Protein AF-0000000084444637 (afdb_homodimer)

Sequence (310 aa):
MLRDAVPADIPVLLRLTRALADHEGQPERVTATEDDLRRAFFGAPPVAWALLVERDGVPLGYAAWTFRFRMYSGRSLMHATTVFVEEAARGQGIGRAIFADLARRALAAGCDRLEWGVKDDNVAAVAFYDRLGAGTAIGHQRCYLDGEALRGLAAMLRDAVPADIPVLLRLTRALADHEGQPERVTATEDDLRRAFFGAPPVAWALLVERDGVPLGYAAWTFRFRMYSGRSLMHATTVFVEEAARGQGIGRAIFADLARRALAAGCDRLEWGVKDDNVAAVAFYDRLGAGTAIGHQRCYLDGEALRGLAA

Radius of gyration: 19.6 Å; Cα contacts (8 Å, |Δi|>4): 578; chains: 2; bounding box: 41×61×43 Å

pLDDT: mean 95.82, std 3.03, range [83.38, 98.75]

Structure (mmCIF, N/CA/C/O backbone):
data_AF-0000000084444637-model_v1
#
loop_
_entity.id
_entity.type
_entity.pdbx_description
1 polymer 'N-acetyltransferase domain-containing protein'
#
loop_
_atom_site.group_PDB
_atom_site.id
_atom_site.type_symbol
_atom_site.label_atom_id
_atom_site.label_alt_id
_atom_site.label_comp_id
_atom_site.label_asym_id
_atom_site.label_entity_id
_atom_site.label_seq_id
_atom_site.pdbx_PDB_ins_code
_atom_site.Cartn_x
_atom_site.Cartn_y
_atom_site.Cartn_z
_atom_site.occupancy
_atom_site.B_iso_or_equiv
_atom_site.auth_seq_id
_atom_site.auth_comp_id
_atom_site.auth_asym_id
_atom_site.auth_atom_id
_atom_site.pdbx_PDB_model_num
ATOM 1 N N . MET A 1 1 ? -7.961 24.891 8.211 1 89.38 1 MET A N 1
ATOM 2 C CA . MET A 1 1 ? -8.664 24.5 6.988 1 89.38 1 MET A CA 1
ATOM 3 C C . MET A 1 1 ? -7.949 23.344 6.297 1 89.38 1 MET A C 1
ATOM 5 O O . MET A 1 1 ? -6.719 23.297 6.273 1 89.38 1 MET A O 1
ATOM 9 N N . LEU A 1 2 ? -8.672 22.312 5.891 1 96.5 2 LEU A N 1
ATOM 10 C CA . LEU A 1 2 ? -8.164 21.234 5.043 1 96.5 2 LEU A CA 1
ATOM 11 C C . LEU A 1 2 ? -8.469 21.516 3.574 1 96.5 2 LEU A C 1
ATOM 13 O O . LEU A 1 2 ? -9.586 21.906 3.232 1 96.5 2 LEU A O 1
ATOM 17 N N . ARG A 1 3 ? -7.445 21.375 2.729 1 97.25 3 ARG A N 1
ATOM 18 C CA . ARG A 1 3 ? -7.672 21.547 1.297 1 97.25 3 ARG A CA 1
ATOM 19 C C . ARG A 1 3 ? -6.758 20.641 0.483 1 97.25 3 ARG A C 1
ATOM 21 O O . ARG A 1 3 ? -5.684 20.25 0.95 1 97.25 3 ARG A O 1
ATOM 28 N N . ASP A 1 4 ? -7.18 20.422 -0.779 1 97.94 4 ASP A N 1
ATOM 29 C CA . ASP A 1 4 ? -6.332 19.641 -1.681 1 97.94 4 ASP A CA 1
ATOM 30 C C . ASP A 1 4 ? -5.035 20.391 -1.989 1 97.94 4 ASP A C 1
ATOM 32 O O . ASP A 1 4 ? -5.039 21.609 -2.156 1 97.94 4 ASP A O 1
ATOM 36 N N . ALA A 1 5 ? -3.982 19.641 -2.051 1 98.06 5 ALA A N 1
ATOM 37 C CA . ALA A 1 5 ? -2.734 20.234 -2.521 1 98.06 5 ALA A CA 1
ATOM 38 C C . ALA A 1 5 ? -2.844 20.656 -3.982 1 98.06 5 ALA A C 1
ATOM 40 O O . ALA A 1 5 ? -3.541 20.016 -4.77 1 98.06 5 ALA A O 1
ATOM 41 N N . VAL A 1 6 ? -2.248 21.75 -4.309 1 97.81 6 VAL A N 1
ATOM 42 C CA . VAL A 1 6 ? -2.107 22.219 -5.688 1 97.81 6 VAL A CA 1
ATOM 43 C C . VAL A 1 6 ? -0.628 22.297 -6.055 1 97.81 6 VAL A C 1
ATOM 45 O O . VAL A 1 6 ? 0.24 22.25 -5.18 1 97.81 6 VAL A O 1
ATOM 48 N N . PRO A 1 7 ? -0.309 22.359 -7.34 1 98.31 7 PRO A N 1
ATOM 49 C CA . PRO A 1 7 ? 1.097 22.328 -7.75 1 98.31 7 PRO A CA 1
ATOM 50 C C . PRO A 1 7 ? 1.947 23.359 -7.023 1 98.31 7 PRO A C 1
ATOM 52 O O . PRO A 1 7 ? 3.115 23.109 -6.719 1 98.31 7 PRO A O 1
ATOM 55 N N . ALA A 1 8 ? 1.387 24.453 -6.707 1 98 8 ALA A N 1
ATOM 56 C CA . ALA A 1 8 ? 2.121 25.531 -6.051 1 98 8 ALA A CA 1
ATOM 57 C C . ALA A 1 8 ? 2.52 25.141 -4.629 1 98 8 ALA A C 1
ATOM 59 O O . ALA A 1 8 ? 3.367 25.797 -4.016 1 98 8 ALA A O 1
ATOM 60 N N . ASP A 1 9 ? 2.008 24.047 -4.109 1 98.19 9 ASP A N 1
ATOM 61 C CA . ASP A 1 9 ? 2.26 23.641 -2.732 1 98.19 9 ASP A CA 1
ATOM 62 C C . ASP A 1 9 ? 3.453 22.688 -2.656 1 98.19 9 ASP A C 1
ATOM 64 O O . ASP A 1 9 ? 3.877 22.297 -1.565 1 98.19 9 ASP A O 1
ATOM 68 N N . ILE A 1 10 ? 4.039 22.328 -3.752 1 98.56 10 ILE A N 1
ATOM 69 C CA . ILE A 1 10 ? 5.07 21.297 -3.811 1 98.56 10 ILE A CA 1
ATOM 70 C C . ILE A 1 10 ? 6.23 21.688 -2.895 1 98.56 10 ILE A C 1
ATOM 72 O O . ILE A 1 10 ? 6.688 20.859 -2.09 1 98.56 10 ILE A O 1
ATOM 76 N N . PRO A 1 11 ? 6.688 22.922 -2.896 1 98.5 11 PRO A N 1
ATOM 77 C CA . PRO A 1 11 ? 7.777 23.266 -1.98 1 98.5 11 PRO A CA 1
ATOM 78 C C . PRO A 1 11 ? 7.383 23.109 -0.513 1 98.5 11 PRO A C 1
ATOM 80 O O . PRO A 1 11 ? 8.203 22.703 0.313 1 98.5 11 PRO A O 1
ATOM 83 N N . VAL A 1 12 ? 6.168 23.438 -0.219 1 98.06 12 VAL A N 1
ATOM 84 C CA . VAL A 1 12 ? 5.676 23.344 1.152 1 98.06 12 VAL A CA 1
ATOM 85 C C . VAL A 1 12 ? 5.574 21.875 1.567 1 98.06 12 VAL A C 1
ATOM 87 O O . VAL A 1 12 ? 5.949 21.516 2.686 1 98.06 12 VAL A O 1
ATOM 90 N N . LEU A 1 13 ? 5.094 21.016 0.686 1 98.44 13 LEU A N 1
ATOM 91 C CA . LEU A 1 13 ? 5 19.594 0.964 1 98.44 13 LEU A CA 1
ATOM 92 C C . LEU A 1 13 ? 6.379 19 1.249 1 98.44 13 LEU A C 1
ATOM 94 O O . LEU A 1 13 ? 6.547 18.234 2.195 1 98.44 13 LEU A O 1
ATOM 98 N N . LEU A 1 14 ? 7.32 19.391 0.428 1 98.44 14 LEU A N 1
ATOM 99 C CA . LEU A 1 14 ? 8.68 18.891 0.612 1 98.44 14 LEU A CA 1
ATOM 100 C C . LEU A 1 14 ? 9.273 19.406 1.924 1 98.44 14 LEU A C 1
ATOM 102 O O . LEU A 1 14 ? 9.914 18.641 2.652 1 98.44 14 LEU A O 1
ATOM 106 N N . ARG A 1 15 ? 9.039 20.656 2.236 1 97.62 15 ARG A N 1
ATOM 107 C CA . ARG A 1 15 ? 9.523 21.234 3.49 1 97.62 15 ARG A CA 1
ATOM 108 C C . ARG A 1 15 ? 8.938 20.484 4.688 1 97.62 15 ARG A C 1
ATOM 110 O O . ARG A 1 15 ? 9.656 20.172 5.637 1 97.62 15 ARG A O 1
ATOM 117 N N . LEU A 1 16 ? 7.645 20.25 4.676 1 97.69 16 LEU A N 1
ATOM 118 C CA . LEU A 1 16 ? 6.98 19.547 5.773 1 97.69 16 LEU A CA 1
ATOM 119 C C . LEU A 1 16 ? 7.461 18.109 5.871 1 97.69 16 LEU A C 1
ATOM 121 O O . LEU A 1 16 ? 7.543 17.547 6.973 1 97.69 16 LEU A O 1
ATOM 125 N N . THR A 1 17 ? 7.758 17.484 4.703 1 98.19 17 THR A N 1
ATOM 126 C CA . THR A 1 17 ? 8.336 16.141 4.707 1 98.19 17 THR A CA 1
ATOM 127 C C . THR A 1 17 ? 9.688 16.141 5.406 1 98.19 17 THR A C 1
ATOM 129 O O . THR A 1 17 ? 9.969 15.258 6.23 1 98.19 17 THR A O 1
ATOM 132 N N . ARG A 1 18 ? 10.477 17.125 5.133 1 97.69 18 ARG A N 1
ATOM 133 C CA . ARG A 1 18 ? 11.773 17.25 5.781 1 97.69 18 ARG A CA 1
ATOM 134 C C . ARG A 1 18 ? 11.625 17.5 7.277 1 97.69 18 ARG A C 1
ATOM 136 O O . ARG A 1 18 ? 12.391 16.984 8.086 1 97.69 18 ARG A O 1
ATOM 143 N N . ALA A 1 19 ? 10.664 18.312 7.652 1 96.69 19 ALA A N 1
ATOM 144 C CA . ALA A 1 19 ? 10.391 18.562 9.062 1 96.69 19 ALA A CA 1
ATOM 145 C C . ALA A 1 19 ? 10.008 17.281 9.789 1 96.69 19 ALA A C 1
ATOM 147 O O . ALA A 1 19 ? 10.438 17.047 10.922 1 96.69 19 ALA A O 1
ATOM 148 N N . LEU A 1 20 ? 9.211 16.453 9.117 1 95.94 20 LEU A N 1
ATOM 149 C CA . LEU A 1 20 ? 8.852 15.148 9.672 1 95.94 20 LEU A CA 1
ATOM 150 C C . LEU A 1 20 ? 10.086 14.273 9.867 1 95.94 20 LEU A C 1
ATOM 152 O O . LEU A 1 20 ? 10.273 13.688 10.938 1 95.94 20 LEU A O 1
ATOM 156 N N . ALA A 1 21 ? 10.875 14.188 8.82 1 96.38 21 ALA A N 1
ATOM 157 C CA . ALA A 1 21 ? 12.094 13.391 8.898 1 96.38 21 ALA A CA 1
ATOM 158 C C . ALA A 1 21 ? 12.992 13.867 10.039 1 96.38 21 ALA A C 1
ATOM 160 O O . ALA A 1 21 ? 13.594 13.055 10.742 1 96.38 21 ALA A O 1
ATOM 161 N N . ASP A 1 22 ? 13.055 15.172 10.203 1 95.25 22 ASP A N 1
ATOM 162 C CA . ASP A 1 22 ? 13.844 15.758 11.289 1 95.25 22 ASP A CA 1
ATOM 163 C C . ASP A 1 22 ? 13.305 15.336 12.648 1 95.25 22 ASP A C 1
ATOM 165 O O . ASP A 1 22 ? 14.078 14.969 13.539 1 95.25 22 ASP A O 1
ATOM 169 N N . HIS A 1 23 ? 12.016 15.422 12.766 1 91.94 23 HIS A N 1
ATOM 170 C CA . HIS A 1 23 ? 11.352 15 14 1 91.94 23 HIS A CA 1
ATOM 171 C C . HIS A 1 23 ? 11.656 13.539 14.312 1 91.94 23 HIS A C 1
ATOM 173 O O . HIS A 1 23 ? 11.789 13.164 15.477 1 91.94 23 HIS A O 1
ATOM 179 N N . GLU A 1 24 ? 11.828 12.711 13.281 1 90.38 24 GLU A N 1
ATOM 180 C CA . GLU A 1 24 ? 12.078 11.281 13.43 1 90.38 24 GLU A CA 1
ATOM 181 C C . GLU A 1 24 ? 13.57 11 13.586 1 90.38 24 GLU A C 1
ATOM 183 O O . GLU A 1 24 ? 13.984 9.844 13.695 1 90.38 24 GLU A O 1
ATOM 188 N N . GLY A 1 25 ? 14.352 12.039 13.57 1 91.44 25 GLY A N 1
ATOM 189 C CA . GLY A 1 25 ? 15.789 11.898 13.727 1 91.44 25 GLY A CA 1
ATOM 190 C C . GLY A 1 25 ? 16.469 11.328 12.5 1 91.44 25 GLY A C 1
ATOM 191 O O . GLY A 1 25 ? 17.5 10.664 12.609 1 91.44 25 GLY A O 1
ATOM 192 N N . GLN A 1 26 ? 15.828 11.469 11.25 1 92.44 26 GLN A N 1
ATOM 193 C CA . GLN A 1 26 ? 16.359 10.891 10.023 1 92.44 26 GLN A CA 1
ATOM 194 C C . GLN A 1 26 ? 16.297 11.883 8.867 1 92.44 26 GLN A C 1
ATOM 196 O O . GLN A 1 26 ? 15.781 11.555 7.793 1 92.44 26 GLN A O 1
ATOM 201 N N . PRO A 1 27 ? 16.812 13.125 9.055 1 90.62 27 PRO A N 1
ATOM 202 C CA . PRO A 1 27 ? 16.672 14.125 7.996 1 90.62 27 PRO A CA 1
ATOM 203 C C . PRO A 1 27 ? 17.328 13.695 6.684 1 90.62 27 PRO A C 1
ATOM 205 O O . PRO A 1 27 ? 16.875 14.094 5.609 1 90.62 27 PRO A O 1
ATOM 208 N N . GLU A 1 28 ? 18.328 12.867 6.781 1 92.94 28 GLU A N 1
ATOM 209 C CA . GLU A 1 28 ? 19.094 12.445 5.613 1 92.94 28 GLU A CA 1
ATOM 210 C C . GLU A 1 28 ? 18.297 11.492 4.742 1 92.94 28 GLU A C 1
ATOM 212 O O . GLU A 1 28 ? 18.656 11.234 3.59 1 92.94 28 GLU A O 1
ATOM 217 N N . ARG A 1 29 ? 17.203 11.055 5.223 1 94.25 29 ARG A N 1
ATOM 218 C CA . ARG A 1 29 ? 16.438 10.047 4.508 1 94.25 29 ARG A CA 1
ATOM 219 C C . ARG A 1 29 ? 15.609 10.672 3.389 1 94.25 29 ARG A C 1
ATOM 221 O O . ARG A 1 29 ? 15.125 9.977 2.498 1 94.25 29 ARG A O 1
ATOM 228 N N . VAL A 1 30 ? 15.422 12 3.504 1 97.81 30 VAL A N 1
ATOM 229 C CA . VAL A 1 30 ? 14.633 12.656 2.467 1 97.81 30 VAL A CA 1
ATOM 230 C C . VAL A 1 30 ? 15.523 12.984 1.269 1 97.81 30 VAL A C 1
ATOM 232 O O . VAL A 1 30 ? 16.391 13.852 1.351 1 97.81 30 VAL A O 1
ATOM 235 N N . THR A 1 31 ? 15.328 12.281 0.208 1 98 31 THR A N 1
ATOM 236 C CA . THR A 1 31 ? 16.078 12.5 -1.024 1 98 31 THR A CA 1
ATOM 237 C C . THR A 1 31 ? 15.156 12.969 -2.145 1 98 31 THR A C 1
ATOM 239 O O . THR A 1 31 ? 15.617 13.305 -3.236 1 98 31 THR A O 1
ATOM 242 N N . ALA A 1 32 ? 13.891 13.039 -1.849 1 98.19 32 ALA A N 1
ATOM 243 C CA . ALA A 1 32 ? 12.898 13.453 -2.832 1 98.19 32 ALA A CA 1
ATOM 244 C C . ALA A 1 32 ? 13.148 14.883 -3.303 1 98.19 32 ALA A C 1
ATOM 246 O O . ALA A 1 32 ? 13.531 15.75 -2.508 1 98.19 32 ALA A O 1
ATOM 247 N N . THR A 1 33 ? 12.898 15.117 -4.57 1 98.31 33 THR A N 1
ATOM 248 C CA . THR A 1 33 ? 12.977 16.453 -5.148 1 98.31 33 THR A CA 1
ATOM 249 C C . THR A 1 33 ? 11.586 17 -5.438 1 98.31 33 THR A C 1
ATOM 251 O O . THR A 1 33 ? 10.602 16.266 -5.406 1 98.31 33 THR A O 1
ATOM 254 N N . GLU A 1 34 ? 11.578 18.266 -5.699 1 98.56 34 GLU A N 1
ATOM 255 C CA . GLU A 1 34 ? 10.305 18.875 -6.094 1 98.56 34 GLU A CA 1
ATOM 256 C C . GLU A 1 34 ? 9.766 18.234 -7.375 1 98.56 34 GLU A C 1
ATOM 258 O O . GLU A 1 34 ? 8.555 18.062 -7.527 1 98.56 34 GLU A O 1
ATOM 263 N N . ASP A 1 35 ? 10.68 17.875 -8.289 1 98.31 35 ASP A N 1
ATOM 264 C CA . ASP A 1 35 ? 10.273 17.25 -9.539 1 98.31 35 ASP A CA 1
ATOM 265 C C . ASP A 1 35 ? 9.641 15.875 -9.281 1 98.31 35 ASP A C 1
ATOM 267 O O . ASP A 1 35 ? 8.688 15.492 -9.969 1 98.31 35 ASP A O 1
ATOM 271 N N . ASP A 1 36 ? 10.18 15.164 -8.352 1 98 36 ASP A N 1
ATOM 272 C CA . ASP A 1 36 ? 9.602 13.875 -7.98 1 98 36 ASP A CA 1
ATOM 273 C C . ASP A 1 36 ? 8.156 14.047 -7.504 1 98 36 ASP A C 1
ATOM 275 O O . ASP A 1 36 ? 7.266 13.312 -7.934 1 98 36 ASP A O 1
ATOM 279 N N . LEU A 1 37 ? 8.008 15.039 -6.613 1 98.44 37 LEU A N 1
ATOM 280 C CA . LEU A 1 37 ? 6.676 15.281 -6.062 1 98.44 37 LEU A CA 1
ATOM 281 C C . LEU A 1 37 ? 5.719 15.773 -7.148 1 98.44 37 LEU A C 1
ATOM 283 O O . LEU A 1 37 ? 4.551 15.383 -7.172 1 98.44 37 LEU A O 1
ATOM 287 N N . ARG A 1 38 ? 6.207 16.609 -8.008 1 98.38 38 ARG A N 1
ATOM 288 C CA . ARG A 1 38 ? 5.379 17.094 -9.102 1 98.38 38 ARG A CA 1
ATOM 289 C C . ARG A 1 38 ? 4.875 15.945 -9.969 1 98.38 38 ARG A C 1
ATOM 291 O O . ARG A 1 38 ? 3.701 15.914 -10.344 1 98.38 38 ARG A O 1
ATOM 298 N N . ARG A 1 39 ? 5.723 15.062 -10.273 1 96.94 39 ARG A N 1
ATOM 299 C CA . ARG A 1 39 ? 5.352 13.906 -11.086 1 96.94 39 ARG A CA 1
ATOM 300 C C . ARG A 1 39 ? 4.355 13.016 -10.344 1 96.94 39 ARG A C 1
ATOM 302 O O . ARG A 1 39 ? 3.377 12.555 -10.938 1 96.94 39 ARG A O 1
ATOM 309 N N . ALA A 1 40 ? 4.582 12.805 -9.109 1 97 40 ALA A N 1
ATOM 310 C CA . ALA A 1 40 ? 3.773 11.867 -8.336 1 97 40 ALA A CA 1
ATOM 311 C C . ALA A 1 40 ? 2.363 12.406 -8.117 1 97 40 ALA A C 1
ATOM 313 O O . ALA A 1 40 ? 1.382 11.672 -8.242 1 97 40 ALA A O 1
ATOM 314 N N . PHE A 1 41 ? 2.309 13.688 -7.816 1 97.75 41 PHE A N 1
ATOM 315 C CA . PHE A 1 41 ? 1.037 14.242 -7.363 1 97.75 41 PHE A CA 1
ATOM 316 C C . PHE A 1 41 ? 0.267 14.852 -8.523 1 97.75 41 PHE A C 1
ATOM 318 O O . PHE A 1 41 ? -0.964 14.906 -8.5 1 97.75 41 PHE A O 1
ATOM 325 N N . PHE A 1 42 ? 0.999 15.289 -9.547 1 97.44 42 PHE A N 1
ATOM 326 C CA . PHE A 1 42 ? 0.321 16.078 -10.562 1 97.44 42 PHE A CA 1
ATOM 327 C C . PHE A 1 42 ? 0.677 15.586 -11.961 1 97.44 42 PHE A C 1
ATOM 329 O O . PHE A 1 42 ? 0.49 16.297 -12.945 1 97.44 42 PHE A O 1
ATOM 336 N N . GLY A 1 43 ? 1.263 14.406 -12.016 1 93.81 43 GLY A N 1
ATOM 337 C CA . GLY A 1 43 ? 1.45 13.758 -13.305 1 93.81 43 GLY A CA 1
ATOM 338 C C . GLY A 1 43 ? 0.154 13.266 -13.922 1 93.81 43 GLY A C 1
ATOM 339 O O . GLY A 1 43 ? -0.917 13.414 -13.328 1 93.81 43 GLY A O 1
ATOM 340 N N . ALA A 1 44 ? 0.21 12.688 -15.125 1 89.38 44 ALA A N 1
ATOM 341 C CA . ALA A 1 44 ? -0.94 12.141 -15.836 1 89.38 44 ALA A CA 1
ATOM 342 C C . ALA A 1 44 ? -0.699 10.688 -16.219 1 89.38 44 ALA A C 1
ATOM 344 O O . ALA A 1 44 ? -0.078 10.406 -17.25 1 89.38 44 ALA A O 1
ATOM 345 N N . PRO A 1 45 ? -1.138 9.891 -15.352 1 89.81 45 PRO A N 1
ATOM 346 C CA . PRO A 1 45 ? -1.98 10.078 -14.164 1 89.81 45 PRO A CA 1
ATOM 347 C C . PRO A 1 45 ? -1.168 10.258 -12.891 1 89.81 45 PRO A C 1
ATOM 349 O O . PRO A 1 45 ? 0.008 9.891 -12.844 1 89.81 45 PRO A O 1
ATOM 352 N N . PRO A 1 46 ? -1.688 10.828 -11.82 1 93.88 46 PRO A N 1
ATOM 353 C CA . PRO A 1 46 ? -1.009 10.859 -10.523 1 93.88 46 PRO A CA 1
ATOM 354 C C . PRO A 1 46 ? -0.909 9.477 -9.875 1 93.88 46 PRO A C 1
ATOM 356 O O . PRO A 1 46 ? -1.731 8.602 -10.156 1 93.88 46 PRO A O 1
ATOM 359 N N . VAL A 1 47 ? 0.099 9.344 -9.016 1 93.94 47 VAL A N 1
ATOM 360 C CA . VAL A 1 47 ? 0.249 8.062 -8.336 1 93.94 47 VAL A CA 1
ATOM 361 C C . VAL A 1 47 ? 0.054 8.25 -6.832 1 93.94 47 VAL A C 1
ATOM 363 O O . VAL A 1 47 ? 0.112 7.285 -6.066 1 93.94 47 VAL A O 1
ATOM 366 N N . ALA A 1 48 ? -0.171 9.453 -6.414 1 97.44 48 ALA A N 1
ATOM 367 C CA . ALA A 1 48 ? -0.422 9.805 -5.02 1 97.44 48 ALA A CA 1
ATOM 368 C C . ALA A 1 48 ? -1.226 11.102 -4.914 1 97.44 48 ALA A C 1
ATOM 370 O O . ALA A 1 48 ? -1.358 11.836 -5.895 1 97.44 48 ALA A O 1
ATOM 371 N N . TRP A 1 49 ? -1.771 11.312 -3.748 1 98.06 49 TRP A N 1
ATOM 372 C CA . TRP A 1 49 ? -2.562 12.508 -3.451 1 98.06 49 TRP A CA 1
ATOM 373 C C . TRP A 1 49 ? -2.158 13.109 -2.111 1 98.06 49 TRP A C 1
ATOM 375 O O . TRP A 1 49 ? -1.571 12.422 -1.268 1 98.06 49 TRP A O 1
ATOM 385 N N . ALA A 1 50 ? -2.479 14.359 -1.952 1 98.62 50 ALA A N 1
ATOM 386 C CA . ALA A 1 50 ? -2.137 15.023 -0.7 1 98.62 50 ALA A CA 1
ATOM 387 C C . ALA A 1 50 ? -3.143 16.125 -0.375 1 98.62 50 ALA A C 1
ATOM 389 O O . ALA A 1 50 ? -3.721 16.734 -1.278 1 98.62 50 ALA A O 1
ATOM 390 N N . LEU A 1 51 ? -3.344 16.344 0.85 1 98.25 51 LEU A N 1
ATOM 391 C CA . LEU A 1 51 ? -4.059 17.516 1.341 1 98.25 51 LEU A CA 1
ATOM 392 C C . LEU A 1 51 ? -3.189 18.312 2.305 1 98.25 51 LEU A C 1
ATOM 394 O O . LEU A 1 51 ? -2.273 17.766 2.924 1 98.25 51 LEU A O 1
ATOM 398 N N . LEU A 1 52 ? -3.439 19.578 2.396 1 98 52 LEU A N 1
ATOM 399 C CA . LEU A 1 52 ? -2.764 20.484 3.326 1 98 52 LEU A CA 1
ATOM 400 C C . LEU A 1 52 ? -3.719 20.953 4.418 1 98 52 LEU A C 1
ATOM 402 O O . LEU A 1 52 ? -4.922 21.094 4.184 1 98 52 LEU A O 1
ATOM 406 N N . VAL A 1 53 ? -3.115 21.062 5.57 1 96.75 53 VAL A N 1
ATOM 407 C CA . VAL A 1 53 ? -3.758 21.766 6.68 1 96.75 53 VAL A CA 1
ATOM 408 C C . VAL A 1 53 ? -3.166 23.172 6.816 1 96.75 53 VAL A C 1
ATOM 410 O O . VAL A 1 53 ? -1.95 23.328 6.961 1 96.75 53 VAL A O 1
ATOM 413 N N . GLU A 1 54 ? -4.055 24.109 6.793 1 95.62 54 GLU A N 1
ATOM 414 C CA . GLU A 1 54 ? -3.549 25.484 6.883 1 95.62 54 GLU A CA 1
ATOM 415 C C . GLU A 1 54 ? -4.434 26.344 7.781 1 95.62 54 GLU A C 1
ATOM 417 O O . GLU A 1 54 ? -5.621 26.047 7.949 1 95.62 54 GLU A O 1
ATOM 422 N N . ARG A 1 55 ? -3.799 27.188 8.445 1 92.31 55 ARG A N 1
ATOM 423 C CA . ARG A 1 55 ? -4.461 28.25 9.195 1 92.31 55 ARG A CA 1
ATOM 424 C C . ARG A 1 55 ? -3.938 29.625 8.789 1 92.31 55 ARG A C 1
ATOM 426 O O . ARG A 1 55 ? -2.734 29.891 8.859 1 92.31 55 ARG A O 1
ATOM 433 N N . ASP A 1 56 ? -4.91 30.531 8.336 1 91.12 56 ASP A N 1
ATOM 434 C CA . ASP A 1 56 ? -4.566 31.891 7.938 1 91.12 56 ASP A CA 1
ATOM 435 C C . ASP A 1 56 ? -3.449 31.891 6.898 1 91.12 56 ASP A C 1
ATOM 437 O O . AS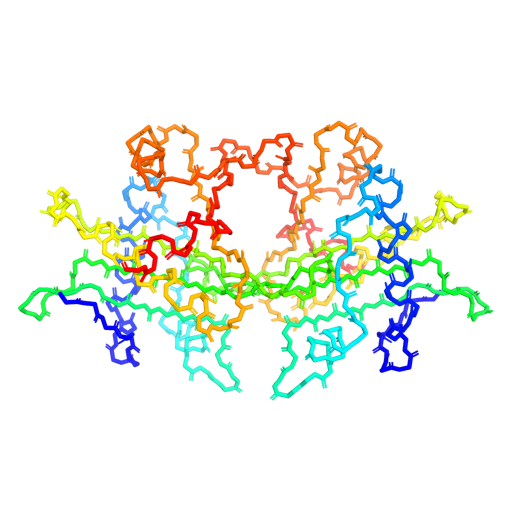P A 1 56 ? -2.484 32.656 7.016 1 91.12 56 ASP A O 1
ATOM 441 N N . GLY A 1 57 ? -3.453 30.906 6.055 1 89.31 57 GLY A N 1
ATOM 442 C CA . GLY A 1 57 ? -2.518 30.844 4.945 1 89.31 57 GLY A CA 1
ATOM 443 C C . GLY A 1 57 ? -1.209 30.172 5.309 1 89.31 57 GLY A C 1
ATOM 444 O O . GLY A 1 57 ? -0.345 29.969 4.453 1 89.31 57 GLY A O 1
ATOM 445 N N . VAL A 1 58 ? -1.108 29.797 6.586 1 93.19 58 VAL A N 1
ATOM 446 C CA . VAL A 1 58 ? 0.122 29.156 7.043 1 93.19 58 VAL A CA 1
ATOM 447 C C . VAL A 1 58 ? -0.061 27.641 7.07 1 93.19 58 VAL A C 1
ATOM 449 O O . VAL A 1 58 ? -0.915 27.125 7.797 1 93.19 58 VAL A O 1
ATOM 452 N N . PRO A 1 59 ? 0.78 26.922 6.266 1 95.69 59 PRO A N 1
ATOM 453 C CA . PRO A 1 59 ? 0.682 25.469 6.32 1 95.69 59 PRO A CA 1
ATOM 454 C C . PRO A 1 59 ? 1.136 24.891 7.664 1 95.69 59 PRO A C 1
ATOM 456 O O . PRO A 1 59 ? 2.219 25.234 8.148 1 95.69 59 PRO A O 1
ATOM 459 N N . LEU A 1 60 ? 0.329 24.047 8.281 1 95.88 60 LEU A N 1
ATOM 460 C CA . LEU A 1 60 ? 0.583 23.469 9.602 1 95.88 60 LEU A CA 1
ATOM 461 C C . LEU A 1 60 ? 0.872 21.969 9.5 1 95.88 60 LEU A C 1
ATOM 463 O O . LEU A 1 60 ? 1.371 21.375 10.445 1 95.88 60 LEU A O 1
ATOM 467 N N . GLY A 1 61 ? 0.512 21.359 8.398 1 97.56 61 GLY A N 1
ATOM 468 C CA . GLY A 1 61 ? 0.649 19.922 8.211 1 97.56 61 GLY A CA 1
ATOM 469 C C . GLY A 1 61 ? 0.095 19.438 6.883 1 97.56 61 GLY A C 1
ATOM 470 O O . GLY A 1 61 ? -0.326 20.234 6.051 1 97.56 61 GLY A O 1
ATOM 471 N N . TYR A 1 62 ? 0.223 18.156 6.684 1 98.5 62 TYR A N 1
ATOM 472 C CA . TYR A 1 62 ? -0.312 17.562 5.465 1 98.5 62 TYR A CA 1
ATOM 473 C C . TYR A 1 62 ? -0.527 16.062 5.633 1 98.5 62 TYR A C 1
ATOM 475 O O . TYR A 1 62 ? -0.066 15.477 6.609 1 98.5 62 TYR A O 1
ATOM 483 N N . ALA A 1 63 ? -1.263 15.5 4.812 1 98.69 63 ALA A N 1
ATOM 484 C CA . ALA A 1 63 ? -1.396 14.055 4.641 1 98.69 63 ALA A CA 1
ATOM 485 C C . ALA A 1 63 ? -1.246 13.664 3.172 1 98.69 63 ALA A C 1
ATOM 487 O O . ALA A 1 63 ? -1.656 14.406 2.279 1 98.69 63 ALA A O 1
ATOM 488 N N . ALA A 1 64 ? -0.625 12.586 2.912 1 98.62 64 ALA A N 1
ATOM 489 C CA . ALA A 1 64 ? -0.511 12 1.581 1 98.62 64 ALA A CA 1
ATOM 490 C C . ALA A 1 64 ? -0.961 10.539 1.588 1 98.62 64 ALA A C 1
ATOM 492 O O . ALA A 1 64 ? -0.843 9.852 2.604 1 98.62 64 ALA A O 1
ATOM 493 N N . TRP A 1 65 ? -1.539 10.094 0.459 1 98.19 65 TRP A N 1
ATOM 494 C CA . TRP A 1 65 ? -2.047 8.727 0.421 1 98.19 65 TRP A CA 1
ATOM 495 C C . TRP A 1 65 ? -1.965 8.156 -0.99 1 98.19 65 TRP A C 1
ATOM 497 O O . TRP A 1 65 ? -1.735 8.891 -1.953 1 98.19 65 TRP A O 1
ATOM 507 N N . THR A 1 66 ? -1.974 6.895 -1.06 1 97.75 66 THR A N 1
ATOM 508 C CA . THR A 1 66 ? -2.135 6.102 -2.273 1 97.75 66 THR A CA 1
ATOM 509 C C . THR A 1 66 ? -3.244 5.07 -2.102 1 97.75 66 THR A C 1
ATOM 511 O O . THR A 1 66 ? -3.818 4.941 -1.019 1 97.75 66 THR A O 1
ATOM 514 N N . PHE A 1 67 ? -3.596 4.441 -3.197 1 96 67 PHE A N 1
ATOM 515 C CA . PHE A 1 67 ? -4.609 3.391 -3.146 1 96 67 PHE A CA 1
ATOM 516 C C . PHE A 1 67 ? -3.988 2.027 -3.426 1 96 67 PHE A C 1
ATOM 518 O O . PHE A 1 67 ? -3.018 1.923 -4.18 1 96 67 PHE A O 1
ATOM 525 N N . ARG A 1 68 ? -4.508 1.063 -2.758 1 96.06 68 ARG A N 1
ATOM 526 C CA . ARG A 1 68 ? -4.156 -0.337 -2.971 1 96.06 68 ARG A CA 1
ATOM 527 C C . ARG A 1 68 ? -5.395 -1.172 -3.279 1 96.06 68 ARG A C 1
ATOM 529 O O . ARG A 1 68 ? -6.516 -0.773 -2.953 1 96.06 68 ARG A O 1
ATOM 536 N N . PHE A 1 69 ? -5.105 -2.27 -3.84 1 97.38 69 PHE A N 1
ATOM 537 C CA . PHE A 1 69 ? -6.203 -3.17 -4.164 1 97.38 69 PHE A CA 1
ATOM 538 C C . PHE A 1 69 ? -6.176 -4.402 -3.266 1 97.38 69 PHE A C 1
ATOM 540 O O . PHE A 1 69 ? -5.102 -4.934 -2.969 1 97.38 69 PHE A O 1
ATOM 547 N N . ARG A 1 70 ? -7.324 -4.809 -2.898 1 96.19 70 ARG A N 1
ATOM 548 C CA . ARG A 1 70 ? -7.496 -5.992 -2.064 1 96.19 70 ARG A CA 1
ATOM 549 C C . ARG A 1 70 ? -8.18 -7.113 -2.838 1 96.19 70 ARG A C 1
ATOM 551 O O . ARG A 1 70 ? -9.375 -7.027 -3.135 1 96.19 70 ARG A O 1
ATOM 558 N N . MET A 1 71 ? -7.488 -8.195 -3.072 1 96.56 71 MET A N 1
ATOM 559 C CA . MET A 1 71 ? -7.988 -9.305 -3.883 1 96.56 71 MET A CA 1
ATOM 560 C C . MET A 1 71 ? -9.203 -9.953 -3.225 1 96.56 71 MET A C 1
ATOM 562 O O . MET A 1 71 ? -10.133 -10.383 -3.912 1 96.56 71 MET A O 1
ATOM 566 N N . TYR A 1 72 ? -9.141 -10.039 -1.91 1 96.5 72 TYR A N 1
ATOM 567 C CA . TYR A 1 72 ? -10.18 -10.781 -1.201 1 96.5 72 TYR A CA 1
ATOM 568 C C . TYR A 1 72 ? -11.516 -10.055 -1.281 1 96.5 72 TYR A C 1
ATOM 570 O O . TYR A 1 72 ? -12.555 -10.672 -1.533 1 96.5 72 TYR A O 1
ATOM 578 N N . SER A 1 73 ? -11.523 -8.727 -1.139 1 96.56 73 SER A N 1
ATOM 579 C CA . SER A 1 73 ? -12.789 -7.992 -1.141 1 96.56 73 SER A CA 1
ATOM 580 C C . SER A 1 73 ? -13.102 -7.441 -2.527 1 96.56 73 SER A C 1
ATOM 582 O O . SER A 1 73 ? -14.242 -7.059 -2.805 1 96.56 73 SER A O 1
ATOM 584 N N . GLY A 1 74 ? -12.047 -7.363 -3.334 1 97.06 74 GLY A N 1
ATOM 585 C CA . GLY A 1 74 ? -12.242 -6.75 -4.641 1 97.06 74 GLY A CA 1
ATOM 586 C C . GLY A 1 74 ? -12.375 -5.242 -4.574 1 97.06 74 GLY A C 1
ATOM 587 O O . GLY A 1 74 ? -12.812 -4.609 -5.539 1 97.06 74 GLY A O 1
ATOM 588 N N . ARG A 1 75 ? -12.062 -4.668 -3.424 1 96.38 75 ARG A N 1
ATOM 589 C CA . ARG A 1 75 ? -12.148 -3.225 -3.232 1 96.38 75 ARG A CA 1
ATOM 590 C C . ARG A 1 75 ? -10.766 -2.617 -3.006 1 96.38 75 ARG A C 1
ATOM 592 O O . ARG A 1 75 ? -9.805 -3.338 -2.742 1 96.38 75 ARG A O 1
ATOM 599 N N . SER A 1 76 ? -10.742 -1.338 -3.172 1 96.88 76 SER A N 1
ATOM 600 C CA . SER A 1 76 ? -9.508 -0.617 -2.865 1 96.88 76 SER A CA 1
ATOM 601 C C . SER A 1 76 ? -9.43 -0.27 -1.383 1 96.88 76 SER A C 1
ATOM 603 O O . SER A 1 76 ? -10.438 -0.31 -0.673 1 96.88 76 SER A O 1
ATOM 605 N N . LEU A 1 77 ? -8.25 -0.115 -0.917 1 97.38 77 LEU A N 1
ATOM 606 C CA . LEU A 1 77 ? -8.023 0.554 0.358 1 97.38 77 LEU A CA 1
ATOM 607 C C . LEU A 1 77 ? -7.137 1.782 0.175 1 97.38 77 LEU A C 1
ATOM 609 O O . LEU A 1 77 ? -6.371 1.86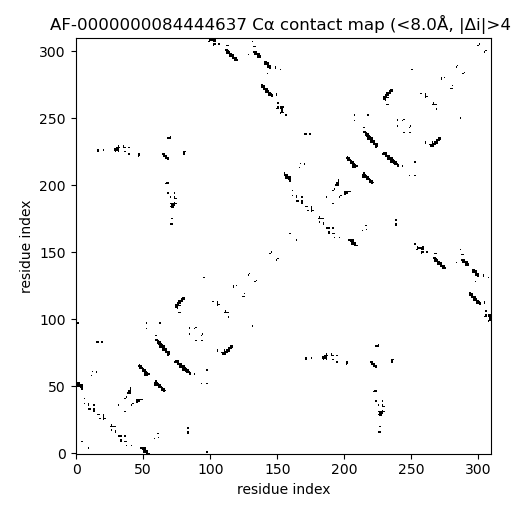4 -0.79 1 97.38 77 LEU A O 1
ATOM 613 N N . MET A 1 78 ? -7.438 2.783 1.014 1 98.19 78 MET A N 1
ATOM 614 C CA . MET A 1 78 ? -6.57 3.957 1.061 1 98.19 78 MET A CA 1
ATOM 615 C C . MET A 1 78 ? -5.426 3.752 2.047 1 98.19 78 MET A C 1
ATOM 617 O O . MET A 1 78 ? -5.652 3.385 3.201 1 98.19 78 MET A O 1
ATOM 621 N N . HIS A 1 79 ? -4.242 3.885 1.545 1 98.12 79 HIS A N 1
ATOM 622 C CA . HIS A 1 79 ? -3.062 3.838 2.398 1 98.12 79 HIS A CA 1
ATOM 623 C C . HIS A 1 79 ? -2.51 5.234 2.652 1 98.12 79 HIS A C 1
ATOM 625 O O . HIS A 1 79 ? -1.952 5.863 1.748 1 98.12 79 HIS A O 1
ATOM 631 N N . ALA A 1 80 ? -2.693 5.75 3.865 1 98.38 80 ALA A N 1
ATOM 632 C CA . ALA A 1 80 ? -2.068 7.016 4.246 1 98.38 80 ALA A CA 1
ATOM 633 C C . ALA A 1 80 ? -0.562 6.848 4.426 1 98.38 80 ALA A C 1
ATOM 635 O O . ALA A 1 80 ? -0.111 6.23 5.395 1 98.38 80 ALA A O 1
ATOM 636 N N . THR A 1 81 ? 0.212 7.426 3.527 1 96.69 81 THR A N 1
ATOM 637 C CA . THR A 1 81 ? 1.662 7.273 3.516 1 96.69 81 THR A CA 1
ATOM 638 C C . THR A 1 81 ? 2.311 8.211 4.535 1 96.69 81 THR A C 1
ATOM 640 O O . THR A 1 81 ? 3.34 7.871 5.125 1 96.69 81 THR A O 1
ATOM 643 N N . THR A 1 82 ? 1.722 9.367 4.68 1 97.12 82 THR A N 1
ATOM 644 C CA . THR A 1 82 ? 2.248 10.367 5.598 1 97.12 82 THR A CA 1
ATOM 645 C C . THR A 1 82 ? 1.114 11.172 6.227 1 97.12 82 THR A C 1
ATOM 647 O O . THR A 1 82 ? 0.143 11.523 5.551 1 97.12 82 THR A O 1
ATOM 650 N N . VAL A 1 83 ? 1.193 11.328 7.48 1 97.12 83 VAL A N 1
ATOM 651 C CA . VAL A 1 83 ? 0.408 12.305 8.227 1 97.12 83 VAL A CA 1
ATOM 652 C C . VAL A 1 83 ? 1.316 13.086 9.172 1 97.12 83 VAL A C 1
ATOM 654 O O . VAL A 1 83 ? 1.987 12.492 10.023 1 97.12 83 VAL A O 1
ATOM 657 N N . PHE A 1 84 ? 1.363 14.383 8.93 1 97.12 84 PHE A N 1
ATOM 658 C CA . PHE A 1 84 ? 2.271 15.203 9.719 1 97.12 84 PHE A CA 1
ATOM 659 C C . PHE A 1 84 ? 1.616 16.531 10.094 1 97.12 84 PHE A C 1
ATOM 661 O O . PHE A 1 84 ? 1.025 17.203 9.242 1 97.12 84 PHE A O 1
ATOM 668 N N . VAL A 1 85 ? 1.641 16.828 11.336 1 96.38 85 VAL A N 1
ATOM 669 C CA . VAL A 1 85 ? 1.231 18.109 11.875 1 96.38 85 VAL A CA 1
ATOM 670 C C . VAL A 1 85 ? 2.375 18.719 12.688 1 96.38 85 VAL A C 1
ATOM 672 O O . VAL A 1 85 ? 2.973 18.047 13.531 1 96.38 85 VAL A O 1
ATOM 675 N N . GLU A 1 86 ? 2.701 19.953 12.398 1 95.62 86 GLU A N 1
ATOM 676 C CA . GLU A 1 86 ? 3.744 20.641 13.156 1 95.62 86 GLU A CA 1
ATOM 677 C C . GLU A 1 86 ? 3.461 20.578 14.648 1 95.62 86 GLU A C 1
ATOM 679 O O . GLU A 1 86 ? 2.309 20.703 15.078 1 95.62 86 GLU A O 1
ATOM 684 N N . GLU A 1 87 ? 4.543 20.5 15.422 1 92.62 87 GLU A N 1
ATOM 685 C CA . GLU A 1 87 ? 4.434 20.312 16.859 1 92.62 87 GLU A CA 1
ATOM 686 C C . GLU A 1 87 ? 3.615 21.438 17.5 1 92.62 87 GLU A C 1
ATOM 688 O O . GLU A 1 87 ? 2.76 21.172 18.359 1 92.62 87 GLU A O 1
ATOM 693 N N . ALA A 1 88 ? 3.801 22.609 17.078 1 91.12 88 ALA A N 1
ATOM 694 C CA . ALA A 1 88 ? 3.16 23.797 17.672 1 91.12 88 ALA A CA 1
ATOM 695 C C . ALA A 1 88 ? 1.657 23.781 17.422 1 91.12 88 ALA A C 1
ATOM 697 O O . ALA A 1 88 ? 0.902 24.5 18.078 1 91.12 88 ALA A O 1
ATOM 698 N N . ALA A 1 89 ? 1.22 22.984 16.453 1 92.06 89 ALA A N 1
ATOM 699 C CA . ALA A 1 89 ? -0.189 22.969 16.062 1 92.06 89 ALA A CA 1
ATOM 700 C C . ALA A 1 89 ? -0.895 21.734 16.609 1 92.06 89 ALA A C 1
ATOM 702 O O . ALA A 1 89 ? -2.084 21.531 16.344 1 92.06 89 ALA A O 1
ATOM 703 N N . ARG A 1 90 ? -0.235 20.953 17.359 1 90.5 90 ARG A N 1
ATOM 704 C CA . ARG A 1 90 ? -0.812 19.719 17.859 1 90.5 90 ARG A CA 1
ATOM 705 C C . ARG A 1 90 ? -1.707 19.984 19.062 1 90.5 90 ARG A C 1
ATOM 707 O O . ARG A 1 90 ? -1.673 21.062 19.641 1 90.5 90 ARG A O 1
ATOM 714 N N . GLY A 1 91 ? -2.572 19.047 19.328 1 88.88 91 GLY A N 1
ATOM 715 C CA . GLY A 1 91 ? -3.469 19.203 20.453 1 88.88 91 GLY A CA 1
ATOM 716 C C . GLY A 1 91 ? -4.641 20.125 20.172 1 88.88 91 GLY A C 1
ATOM 717 O O . GLY A 1 91 ? -5.316 20.578 21.109 1 88.88 91 GLY A O 1
ATOM 718 N N . GLN A 1 92 ? -4.867 20.422 18.922 1 91 92 GLN A N 1
ATOM 719 C CA . GLN A 1 92 ? -5.93 21.344 18.531 1 91 92 GLN A CA 1
ATOM 720 C C . GLN A 1 92 ? -6.984 20.641 17.688 1 91 92 GLN A C 1
ATOM 722 O O . GLN A 1 92 ? -7.766 21.281 16.984 1 91 92 GLN A O 1
ATOM 727 N N . GLY A 1 93 ? -6.945 19.328 17.609 1 93.69 93 GLY A N 1
ATOM 728 C CA . GLY A 1 93 ? -7.953 18.562 16.891 1 93.69 93 GLY A CA 1
ATOM 729 C C . GLY A 1 93 ? -7.629 18.391 15.422 1 93.69 93 GLY A C 1
ATOM 730 O O . GLY A 1 93 ? -8.398 17.766 14.68 1 93.69 93 GLY A O 1
ATOM 731 N N . ILE A 1 94 ? -6.492 18.844 14.992 1 95.12 94 ILE A N 1
ATOM 732 C CA . ILE A 1 94 ? -6.109 18.812 13.586 1 95.12 94 ILE A CA 1
ATOM 733 C C . ILE A 1 94 ? -5.918 17.375 13.125 1 95.12 94 ILE A C 1
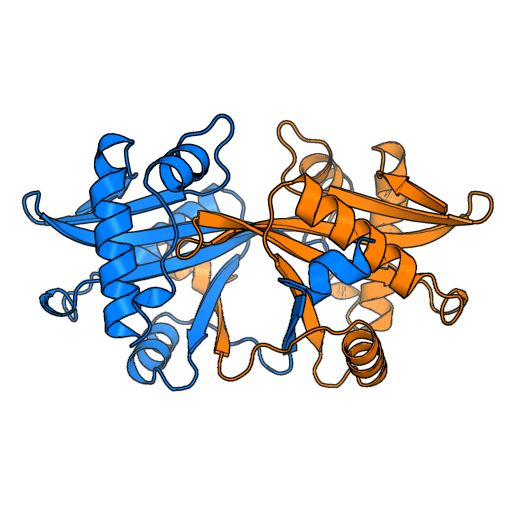ATOM 735 O O . ILE A 1 94 ? -6.348 17 12.031 1 95.12 94 ILE A O 1
ATOM 739 N N . GLY A 1 95 ? -5.312 16.562 13.969 1 96.06 95 GLY A N 1
ATOM 740 C CA . GLY A 1 95 ? -5.121 15.164 13.633 1 96.06 95 GLY A CA 1
ATOM 741 C C . GLY A 1 95 ? -6.422 14.445 13.328 1 96.06 95 GLY A C 1
ATOM 742 O O . GLY A 1 95 ? -6.535 13.766 12.305 1 96.06 95 GLY A O 1
ATOM 743 N N . ARG A 1 96 ? -7.359 14.641 14.203 1 96.56 96 ARG A N 1
ATOM 744 C CA . ARG A 1 96 ? -8.656 14 14.008 1 96.56 96 ARG A CA 1
ATOM 745 C C . ARG A 1 96 ? -9.336 14.516 12.742 1 96.56 96 ARG A C 1
ATOM 747 O O . ARG A 1 96 ? -9.977 13.75 12.023 1 96.56 96 ARG A O 1
ATOM 754 N N . ALA A 1 97 ? -9.219 15.789 12.5 1 96.88 97 ALA A N 1
ATOM 755 C CA . ALA A 1 97 ? -9.812 16.391 11.312 1 96.88 97 ALA A CA 1
ATOM 756 C C . ALA A 1 97 ? -9.211 15.789 10.039 1 96.88 97 ALA A C 1
ATOM 758 O O . ALA A 1 97 ? -9.922 15.531 9.07 1 96.88 97 ALA A O 1
ATOM 759 N N . ILE A 1 98 ? -7.906 15.57 10.023 1 97.94 98 ILE A N 1
ATOM 760 C CA . ILE A 1 98 ? -7.223 14.977 8.883 1 97.94 98 ILE A CA 1
ATOM 761 C C . ILE A 1 98 ? -7.758 13.57 8.633 1 97.94 98 ILE A C 1
ATOM 763 O O . ILE A 1 98 ? -8.172 13.242 7.52 1 97.94 98 ILE A O 1
ATOM 767 N N . PHE A 1 99 ? -7.855 12.742 9.656 1 98.56 99 PHE A N 1
ATOM 768 C CA . PHE A 1 99 ? -8.266 11.352 9.484 1 98.56 99 PHE A CA 1
ATOM 769 C C . PHE A 1 99 ? -9.75 11.266 9.125 1 98.56 99 PHE A C 1
ATOM 771 O O . PHE A 1 99 ? -10.156 10.375 8.383 1 98.56 99 PHE A O 1
ATOM 778 N N . ALA A 1 100 ? -10.547 12.18 9.656 1 98.5 100 ALA A N 1
ATOM 779 C CA . ALA A 1 100 ? -11.945 12.234 9.25 1 98.5 100 ALA A CA 1
ATOM 780 C C . ALA A 1 100 ? -12.078 12.547 7.766 1 98.5 100 ALA A C 1
ATOM 782 O O . ALA A 1 100 ? -12.898 11.945 7.066 1 98.5 100 ALA A O 1
ATOM 783 N N . ASP A 1 101 ? -11.32 13.469 7.316 1 98.62 101 ASP A N 1
ATOM 784 C CA . ASP A 1 101 ? -11.328 13.812 5.898 1 98.62 101 ASP A CA 1
ATOM 785 C C . ASP A 1 101 ? -10.852 12.633 5.047 1 98.62 101 ASP A C 1
ATOM 787 O O . ASP A 1 101 ? -11.461 12.312 4.031 1 98.62 101 ASP A O 1
ATOM 791 N N . LEU A 1 102 ? -9.773 11.953 5.465 1 98.69 102 LEU A N 1
ATOM 792 C CA . LEU A 1 102 ? -9.266 10.781 4.758 1 98.69 102 LEU A CA 1
ATOM 793 C C . LEU A 1 102 ? -10.312 9.68 4.707 1 98.69 102 LEU A C 1
ATOM 795 O O . LEU A 1 102 ? -10.461 9 3.688 1 98.69 102 LEU A O 1
ATOM 799 N N . ALA A 1 103 ? -11.016 9.516 5.816 1 98.75 103 ALA A N 1
ATOM 800 C CA . ALA A 1 103 ? -12.078 8.508 5.855 1 98.75 103 ALA A CA 1
ATOM 801 C C . ALA A 1 103 ? -13.156 8.82 4.824 1 98.75 103 ALA A C 1
ATOM 803 O O . ALA A 1 103 ? -13.609 7.922 4.105 1 98.75 103 ALA A O 1
ATOM 804 N N . ARG A 1 104 ? -13.562 10.062 4.758 1 98.62 104 ARG A N 1
ATOM 805 C CA . ARG A 1 104 ? -14.562 10.469 3.775 1 98.62 104 ARG A CA 1
ATOM 806 C C . ARG A 1 104 ? -14.07 10.219 2.354 1 98.62 104 ARG A C 1
ATOM 808 O O . ARG A 1 104 ? -14.812 9.719 1.512 1 98.62 104 ARG A O 1
ATOM 815 N N . ARG A 1 105 ? -12.836 10.547 2.09 1 98.38 105 ARG A N 1
ATOM 816 C CA . ARG A 1 105 ? -12.258 10.352 0.766 1 98.38 105 ARG A CA 1
ATOM 817 C C . ARG A 1 105 ? -12.148 8.867 0.425 1 98.38 105 ARG A C 1
ATOM 819 O O . ARG A 1 105 ? -12.367 8.477 -0.72 1 98.38 105 ARG A O 1
ATOM 826 N N . ALA A 1 106 ? -11.727 8.094 1.42 1 98.38 106 ALA A N 1
ATOM 827 C CA . ALA A 1 106 ? -11.617 6.652 1.209 1 98.38 106 ALA A CA 1
ATOM 828 C C . ALA A 1 106 ? -12.961 6.059 0.792 1 98.38 106 ALA A C 1
ATOM 830 O O . ALA A 1 106 ? -13.047 5.332 -0.199 1 98.38 106 ALA A O 1
ATOM 831 N N . LEU A 1 107 ? -14.008 6.426 1.507 1 98.19 107 LEU A N 1
ATOM 832 C CA . LEU A 1 107 ? -15.336 5.93 1.195 1 98.19 107 LEU A CA 1
ATOM 833 C C . LEU A 1 107 ? -15.797 6.418 -0.174 1 98.19 107 LEU A C 1
ATOM 835 O O . LEU A 1 107 ? -16.359 5.652 -0.956 1 98.19 107 LEU A O 1
ATOM 839 N N . ALA A 1 108 ? -15.547 7.688 -0.442 1 97.56 108 ALA A N 1
ATOM 840 C CA . ALA A 1 108 ? -15.93 8.273 -1.724 1 97.56 108 ALA A CA 1
ATOM 841 C C . ALA A 1 108 ? -15.227 7.574 -2.881 1 97.56 108 ALA A C 1
ATOM 843 O O . ALA A 1 108 ? -15.789 7.449 -3.975 1 97.56 108 ALA A O 1
ATOM 844 N N . ALA A 1 109 ? -14.031 7.062 -2.629 1 95.5 109 ALA A N 1
ATOM 845 C CA . ALA A 1 109 ? -13.242 6.391 -3.654 1 95.5 109 ALA A CA 1
ATOM 846 C C . ALA A 1 109 ? -13.602 4.91 -3.748 1 95.5 109 ALA A C 1
ATOM 848 O O . ALA A 1 109 ? -13 4.164 -4.523 1 95.5 109 ALA A O 1
ATOM 849 N N . GLY A 1 110 ? -14.555 4.469 -2.893 1 95.31 110 GLY A N 1
ATOM 850 C CA . GLY A 1 110 ? -14.992 3.082 -2.934 1 95.31 110 GLY A CA 1
ATOM 851 C C . GLY A 1 110 ? -14.109 2.152 -2.123 1 95.31 110 GLY A C 1
ATOM 852 O O . GLY A 1 110 ? -14.18 0.931 -2.275 1 95.31 110 GLY A O 1
ATOM 853 N N . CYS A 1 111 ? -13.273 2.709 -1.293 1 97.56 111 CYS A N 1
ATOM 854 C CA . CYS A 1 111 ? -12.414 1.912 -0.425 1 97.56 111 CYS A CA 1
ATOM 855 C C . CYS A 1 111 ? -13.203 1.333 0.743 1 97.56 111 CYS A C 1
ATOM 857 O O . CYS A 1 111 ? -14.125 1.974 1.253 1 97.56 111 CYS A O 1
ATOM 859 N N . ASP A 1 112 ? -12.781 0.175 1.169 1 97.38 112 ASP A N 1
ATOM 860 C CA . ASP A 1 112 ? -13.445 -0.418 2.328 1 97.38 112 ASP A CA 1
ATOM 861 C C . ASP A 1 112 ? -12.555 -0.344 3.564 1 97.38 112 ASP A C 1
ATOM 863 O O . ASP A 1 112 ? -12.906 -0.864 4.625 1 97.38 112 ASP A O 1
ATOM 867 N N . ARG A 1 113 ? -11.391 0.351 3.361 1 97.94 113 ARG A N 1
ATOM 868 C CA . ARG A 1 113 ? -10.438 0.42 4.465 1 97.94 113 ARG A CA 1
ATOM 869 C C . ARG A 1 113 ? -9.5 1.609 4.305 1 97.94 113 ARG A C 1
ATOM 871 O O . ARG A 1 113 ? -9.109 1.951 3.188 1 97.94 113 ARG A O 1
ATOM 878 N N . LEU A 1 114 ? -9.219 2.301 5.359 1 98.69 114 LEU A N 1
ATOM 879 C CA . LEU A 1 114 ? -8.117 3.246 5.523 1 98.69 114 LEU A CA 1
ATOM 880 C C . LEU A 1 114 ? -7.016 2.65 6.395 1 98.69 114 LEU A C 1
ATOM 882 O O . LEU A 1 114 ? -7.277 2.195 7.512 1 98.69 114 LEU A O 1
ATOM 886 N N . GLU A 1 115 ? -5.785 2.605 5.844 1 98.25 115 GLU A N 1
ATOM 887 C CA . GLU A 1 115 ? -4.672 1.99 6.566 1 98.25 115 GLU A CA 1
ATOM 888 C C . GLU A 1 115 ? -3.459 2.914 6.602 1 98.25 115 GLU A C 1
ATOM 890 O O . GLU A 1 115 ? -3.289 3.758 5.719 1 98.25 115 GLU A O 1
ATOM 895 N N . TRP A 1 116 ? -2.682 2.777 7.664 1 97.25 116 TRP A N 1
ATOM 896 C CA . TRP A 1 116 ? -1.434 3.521 7.793 1 97.25 116 TRP A CA 1
ATOM 897 C C . TRP A 1 116 ? -0.462 2.797 8.719 1 97.25 116 TRP A C 1
ATOM 899 O O . TRP A 1 116 ? -0.829 1.812 9.367 1 97.25 116 TRP A O 1
ATOM 909 N N . GLY A 1 117 ? 0.76 3.203 8.703 1 94.94 117 GLY A N 1
ATOM 910 C CA . GLY A 1 117 ? 1.78 2.666 9.586 1 94.94 117 GLY A CA 1
ATOM 911 C C . GLY A 1 117 ? 2.125 3.596 10.734 1 94.94 117 GLY A C 1
ATOM 912 O O . GLY A 1 117 ? 1.961 4.812 10.625 1 94.94 117 GLY A O 1
ATOM 913 N N . VAL A 1 118 ? 2.604 2.992 11.797 1 93.88 118 VAL A N 1
ATOM 914 C CA . VAL A 1 118 ? 3.068 3.76 12.945 1 93.88 118 VAL A CA 1
ATOM 915 C C . VAL A 1 118 ? 4.223 3.025 13.633 1 93.88 118 VAL A C 1
ATOM 917 O O . VAL A 1 118 ? 4.207 1.798 13.734 1 93.88 118 VAL A O 1
ATOM 920 N N . LYS A 1 119 ? 5.219 3.812 14.086 1 91.5 119 LYS A N 1
ATOM 921 C CA . LYS A 1 119 ? 6.289 3.219 14.883 1 91.5 119 LYS A CA 1
ATOM 922 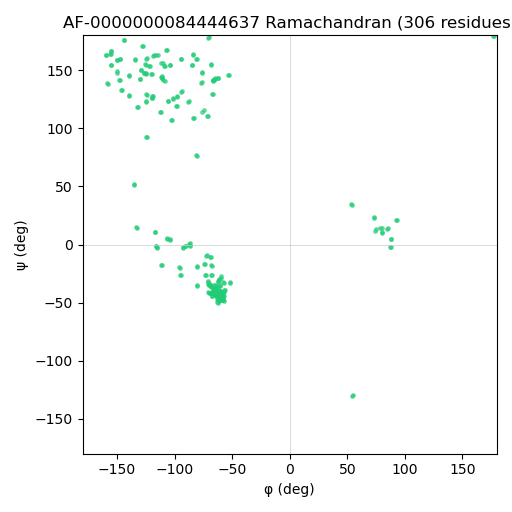C C . LYS A 1 119 ? 5.762 2.703 16.219 1 91.5 119 LYS A C 1
ATOM 924 O O . LYS A 1 119 ? 4.98 3.381 16.891 1 91.5 119 LYS A O 1
ATOM 929 N N . ASP A 1 120 ? 6.293 1.562 16.641 1 90.5 120 ASP A N 1
ATOM 930 C CA . ASP A 1 120 ? 5.836 0.951 17.891 1 90.5 120 ASP A CA 1
ATOM 931 C C . ASP A 1 120 ? 6.113 1.861 19.078 1 90.5 120 ASP A C 1
ATOM 933 O O . ASP A 1 120 ? 5.355 1.869 20.062 1 90.5 120 ASP A O 1
ATOM 937 N N . ASP A 1 121 ? 7.133 2.584 19 1 90.62 121 ASP A N 1
ATOM 938 C CA . ASP A 1 121 ? 7.574 3.373 20.156 1 90.62 121 ASP A CA 1
ATOM 939 C C . ASP A 1 121 ? 6.934 4.762 20.141 1 90.62 121 ASP A C 1
ATOM 941 O O . ASP A 1 121 ? 7.18 5.57 21.047 1 90.62 121 ASP A O 1
ATOM 945 N N . ASN A 1 122 ? 6.141 5.02 19.109 1 91.19 122 ASN A N 1
ATOM 946 C CA . ASN A 1 122 ? 5.379 6.266 19.078 1 91.19 122 ASN A CA 1
ATOM 947 C C . ASN A 1 122 ? 4.109 6.168 19.922 1 91.19 122 ASN A C 1
ATOM 949 O O . ASN A 1 122 ? 3.002 6.164 19.375 1 91.19 122 ASN A O 1
ATOM 953 N N . VAL A 1 123 ? 4.289 6.25 21.219 1 92.69 123 VAL A N 1
ATOM 954 C CA . VAL A 1 123 ? 3.236 5.969 22.188 1 92.69 123 VAL A CA 1
ATOM 955 C C . VAL A 1 123 ? 2.1 6.977 22.031 1 92.69 123 VAL A C 1
ATOM 957 O O . VAL A 1 123 ? 0.924 6.613 22.094 1 92.69 123 VAL A O 1
ATOM 960 N N . ALA A 1 124 ? 2.465 8.18 21.797 1 91.69 124 ALA A N 1
ATOM 961 C CA . ALA A 1 124 ? 1.465 9.234 21.656 1 91.69 124 ALA A CA 1
ATOM 962 C C . ALA A 1 124 ? 0.58 8.984 20.438 1 91.69 124 ALA A C 1
ATOM 964 O O . ALA A 1 124 ? -0.643 9.133 20.516 1 91.69 124 ALA A O 1
ATOM 965 N N . ALA A 1 125 ? 1.166 8.602 19.297 1 93.44 125 ALA A N 1
ATOM 966 C CA . ALA A 1 125 ? 0.407 8.328 18.078 1 93.44 125 ALA A CA 1
ATOM 967 C C . ALA A 1 125 ? -0.496 7.109 18.25 1 93.44 125 ALA A C 1
ATOM 969 O O . ALA A 1 125 ? -1.664 7.129 17.859 1 93.44 125 ALA A O 1
ATOM 970 N N . VAL A 1 126 ? 0.017 6.105 18.891 1 94.56 126 VAL A N 1
ATOM 971 C CA . VAL A 1 126 ? -0.739 4.875 19.109 1 94.56 126 VAL A CA 1
ATOM 972 C C . VAL A 1 126 ? -1.978 5.172 19.953 1 94.56 126 VAL A C 1
ATOM 974 O O . VAL A 1 126 ? -3.08 4.723 19.625 1 94.56 126 VAL A O 1
ATOM 977 N N . ALA A 1 127 ? -1.806 5.934 21.016 1 94.44 127 ALA A N 1
ATOM 978 C CA . ALA A 1 127 ? -2.926 6.332 21.859 1 94.44 127 ALA A CA 1
ATOM 979 C C . ALA A 1 127 ? -3.951 7.141 21.062 1 94.44 127 ALA A C 1
ATOM 981 O O . ALA A 1 127 ? -5.16 6.957 21.234 1 94.44 127 ALA A O 1
ATOM 982 N N . PHE A 1 128 ? -3.471 8.008 20.281 1 95.75 128 PHE A N 1
ATOM 983 C CA . PHE A 1 128 ? -4.324 8.82 19.422 1 95.75 128 PHE A CA 1
ATOM 984 C C . PHE A 1 128 ? -5.148 7.945 18.484 1 95.75 128 PHE A C 1
ATOM 986 O O . PHE A 1 128 ? -6.363 8.125 18.359 1 95.75 128 PHE A O 1
ATOM 993 N N . TYR A 1 129 ? -4.531 6.957 17.812 1 97.19 129 TYR A N 1
ATOM 994 C CA . TYR A 1 129 ? -5.215 6.094 16.844 1 97.19 129 TYR A CA 1
ATOM 995 C C . TYR A 1 129 ? -6.211 5.18 17.547 1 97.19 129 TYR A C 1
ATOM 997 O O . TYR A 1 129 ? -7.27 4.867 17 1 97.19 129 TYR A O 1
ATOM 1005 N N . ASP A 1 130 ? -5.805 4.773 18.75 1 95.44 130 ASP A N 1
ATOM 1006 C CA . ASP A 1 130 ? -6.734 3.992 19.547 1 95.44 130 ASP A CA 1
ATOM 1007 C C . ASP A 1 130 ? -8.023 4.77 19.812 1 95.44 130 ASP A C 1
ATOM 1009 O O . ASP A 1 130 ? -9.125 4.219 19.688 1 95.44 130 ASP A O 1
ATOM 1013 N N . ARG A 1 131 ? -7.879 6.043 20.094 1 95.38 131 ARG A N 1
ATOM 1014 C CA . ARG A 1 131 ? -9.031 6.898 20.359 1 95.38 131 ARG A CA 1
ATOM 1015 C C . ARG A 1 131 ? -9.859 7.105 19.094 1 95.38 131 ARG A C 1
ATOM 1017 O O . ARG A 1 131 ? -11.055 7.371 19.172 1 95.38 131 ARG A O 1
ATOM 1024 N N . LEU A 1 132 ? -9.273 7.008 17.891 1 96.38 132 LEU A N 1
ATOM 1025 C CA . LEU A 1 132 ? -9.977 7.121 16.625 1 96.38 132 LEU A CA 1
ATOM 1026 C C . LEU A 1 132 ? -10.805 5.867 16.344 1 96.38 132 LEU A C 1
ATOM 1028 O O . LEU A 1 132 ? -11.641 5.859 15.43 1 96.38 132 LEU A O 1
ATOM 1032 N N . GLY A 1 133 ? -10.5 4.785 17.062 1 97.06 133 GLY A N 1
ATOM 1033 C CA . GLY A 1 133 ? -11.164 3.514 16.812 1 97.06 133 GLY A CA 1
ATOM 1034 C C . GLY A 1 133 ? -10.422 2.629 15.836 1 97.06 133 GLY A C 1
ATOM 1035 O O . GLY A 1 133 ? -11.008 1.721 15.242 1 97.06 133 GLY A O 1
ATOM 1036 N N . ALA A 1 134 ? -9.148 2.879 15.672 1 97.75 134 ALA A N 1
ATOM 1037 C CA . ALA A 1 134 ? -8.352 2.111 14.727 1 97.75 134 ALA A CA 1
ATOM 1038 C C . ALA A 1 134 ? -8.008 0.733 15.281 1 97.75 134 ALA A C 1
ATOM 1040 O O . ALA A 1 134 ? -7.727 0.591 16.469 1 97.75 134 ALA A O 1
ATOM 1041 N N . GLY A 1 135 ? -8.078 -0.276 14.398 1 96.62 135 GLY A N 1
ATOM 1042 C CA . GLY A 1 135 ? -7.496 -1.57 14.711 1 96.62 135 GLY A CA 1
ATOM 1043 C C . GLY A 1 135 ? -6.012 -1.645 14.398 1 96.62 135 GLY A C 1
ATOM 1044 O O . GLY A 1 135 ? -5.465 -0.757 13.742 1 96.62 135 GLY A O 1
ATOM 1045 N N . THR A 1 136 ? -5.367 -2.693 14.992 1 93.31 136 THR A N 1
ATOM 1046 C CA . THR A 1 136 ? -3.967 -2.971 14.688 1 93.31 136 THR A CA 1
ATOM 1047 C C . THR A 1 136 ? -3.811 -4.363 14.086 1 93.31 136 THR A C 1
ATOM 1049 O O . THR A 1 136 ? -4.395 -5.328 14.578 1 93.31 136 THR A O 1
ATOM 1052 N N . ALA A 1 137 ? -3.109 -4.344 12.914 1 86.81 137 ALA A N 1
ATOM 1053 C CA . ALA A 1 137 ? -2.799 -5.645 12.336 1 86.81 137 ALA A CA 1
ATOM 1054 C C . ALA A 1 137 ? -1.658 -6.324 13.078 1 86.81 137 ALA A C 1
ATOM 1056 O O . ALA A 1 137 ? -0.528 -5.832 13.086 1 86.81 137 ALA A O 1
ATOM 1057 N N . ILE A 1 138 ? -1.971 -7.43 13.734 1 83.38 138 ILE A N 1
ATOM 1058 C CA . ILE A 1 138 ? -0.979 -8.172 14.5 1 83.38 138 ILE A CA 1
ATOM 1059 C C . ILE A 1 138 ? -0.677 -9.5 13.805 1 83.38 138 ILE A C 1
ATOM 1061 O O . ILE A 1 138 ? -1.472 -9.977 12.992 1 83.38 138 ILE A O 1
ATOM 1065 N N . GLY A 1 139 ? 0.452 -10.039 14.055 1 85.25 139 GLY A N 1
ATOM 1066 C CA . GLY A 1 139 ? 0.792 -11.352 13.547 1 85.25 139 GLY A CA 1
ATOM 1067 C C . GLY A 1 139 ? 1.252 -11.328 12.102 1 85.25 139 GLY A C 1
ATOM 1068 O O . GLY A 1 139 ? 1.254 -12.367 11.422 1 85.25 139 GLY A O 1
ATOM 1069 N N . HIS A 1 140 ? 1.47 -10.18 11.602 1 89.94 140 HIS A N 1
ATOM 1070 C CA . HIS A 1 140 ? 2.004 -10.008 10.25 1 89.94 140 HIS A CA 1
ATOM 1071 C C . HIS A 1 140 ? 3.271 -9.164 10.266 1 89.94 140 HIS A C 1
ATOM 1073 O O . HIS A 1 140 ? 3.42 -8.273 11.102 1 89.94 140 HIS A O 1
ATOM 1079 N N . GLN A 1 141 ? 4.105 -9.5 9.375 1 91.12 141 GLN A N 1
ATOM 1080 C CA . GLN A 1 141 ? 5.285 -8.664 9.18 1 91.12 141 GLN A CA 1
ATOM 1081 C C . GLN A 1 141 ? 5.414 -8.211 7.73 1 91.12 141 GLN A C 1
ATOM 1083 O O . GLN A 1 141 ? 4.844 -8.836 6.832 1 91.12 141 GLN A O 1
ATOM 1088 N N . ARG A 1 142 ? 6.082 -7.117 7.617 1 94.44 142 ARG A N 1
ATOM 1089 C CA . ARG A 1 142 ? 6.355 -6.566 6.293 1 94.44 142 ARG A CA 1
ATOM 1090 C C . ARG A 1 142 ? 7.754 -6.945 5.82 1 94.44 142 ARG A C 1
ATOM 1092 O O . ARG A 1 142 ? 8.734 -6.758 6.543 1 94.44 142 ARG A O 1
ATOM 1099 N N . CYS A 1 143 ? 7.828 -7.523 4.605 1 97.31 143 CYS A N 1
ATOM 1100 C CA . CYS A 1 143 ? 9.094 -7.852 3.951 1 97.31 143 CYS A CA 1
ATOM 1101 C C . CYS A 1 143 ? 9.352 -6.922 2.771 1 97.31 143 CYS A C 1
ATOM 1103 O O . CYS A 1 143 ? 8.422 -6.355 2.203 1 97.31 143 CYS A O 1
ATOM 1105 N N . TYR A 1 144 ? 10.648 -6.766 2.477 1 98.12 144 TYR A N 1
ATOM 1106 C CA . TYR A 1 144 ? 10.93 -5.891 1.345 1 98.12 144 TYR A CA 1
ATOM 1107 C C . TYR A 1 144 ? 12.273 -6.227 0.712 1 98.12 144 TYR A C 1
ATOM 1109 O O . TYR A 1 144 ? 13.125 -6.855 1.346 1 98.12 144 TYR A O 1
ATOM 1117 N N . LEU A 1 145 ? 12.391 -5.902 -0.521 1 98.44 145 LEU A N 1
ATOM 1118 C CA . LEU A 1 145 ? 13.641 -5.883 -1.275 1 98.44 145 LEU A CA 1
ATOM 1119 C C . LEU A 1 145 ? 13.93 -4.484 -1.809 1 98.44 145 LEU A C 1
ATOM 1121 O O . LEU A 1 145 ? 13.062 -3.857 -2.422 1 98.44 145 LEU A O 1
ATOM 1125 N N . ASP A 1 146 ? 15.094 -3.93 -1.54 1 97.81 146 ASP A N 1
ATOM 1126 C CA . ASP A 1 146 ? 15.539 -2.666 -2.115 1 97.81 146 ASP A CA 1
ATOM 1127 C C . ASP A 1 146 ? 17.047 -2.689 -2.379 1 97.81 146 ASP A C 1
ATOM 1129 O O . ASP A 1 146 ? 17.703 -3.709 -2.16 1 97.81 146 ASP A O 1
ATOM 1133 N N . GLY A 1 147 ? 17.531 -1.623 -2.979 1 97 147 GLY A N 1
ATOM 1134 C CA . GLY A 1 147 ? 18.969 -1.524 -3.227 1 97 147 GLY A CA 1
ATOM 1135 C C . GLY A 1 147 ? 19.531 -2.707 -3.996 1 97 147 GLY A C 1
ATOM 1136 O O . GLY A 1 147 ? 18.969 -3.098 -5.027 1 97 147 GLY A O 1
ATOM 1137 N N . GLU A 1 148 ? 20.578 -3.229 -3.447 1 97.56 148 GLU A N 1
ATOM 1138 C CA . GLU A 1 148 ? 21.312 -4.297 -4.125 1 97.56 148 GLU A CA 1
ATOM 1139 C C . GLU A 1 148 ? 20.5 -5.59 -4.148 1 97.56 148 GLU A C 1
ATOM 1141 O O . GLU A 1 148 ? 20.562 -6.352 -5.113 1 97.56 148 GLU A O 1
ATOM 1146 N N . ALA A 1 149 ? 19.766 -5.824 -3.115 1 98 149 ALA A N 1
ATOM 1147 C CA . ALA A 1 149 ? 18.953 -7.043 -3.062 1 98 149 ALA A CA 1
ATOM 1148 C C . ALA A 1 149 ? 17.906 -7.059 -4.168 1 98 149 ALA A C 1
ATOM 1150 O O . ALA A 1 149 ? 17.688 -8.086 -4.82 1 98 149 ALA A O 1
ATOM 1151 N N . LEU A 1 150 ? 17.281 -5.891 -4.391 1 98.38 150 LEU A N 1
ATOM 1152 C CA . LEU A 1 150 ? 16.266 -5.762 -5.441 1 98.38 150 LEU A CA 1
ATOM 1153 C C . LEU A 1 150 ? 16.906 -5.906 -6.82 1 98.38 150 LEU A C 1
ATOM 1155 O O . LEU A 1 150 ? 16.422 -6.672 -7.656 1 98.38 150 LEU A O 1
ATOM 1159 N N . ARG A 1 151 ? 18.047 -5.25 -7.035 1 98.31 151 ARG A N 1
ATOM 1160 C CA . ARG A 1 151 ? 18.75 -5.289 -8.32 1 98.31 151 ARG A CA 1
ATOM 1161 C C . ARG A 1 151 ? 19.297 -6.684 -8.602 1 98.31 151 ARG A C 1
ATOM 1163 O O . ARG A 1 151 ? 19.266 -7.152 -9.742 1 98.31 151 ARG A O 1
ATOM 1170 N N . GLY A 1 152 ? 19.766 -7.359 -7.559 1 97.94 152 GLY A N 1
ATOM 1171 C CA . GLY A 1 152 ? 20.312 -8.695 -7.695 1 97.94 152 GLY A CA 1
ATOM 1172 C C . GLY A 1 152 ? 19.281 -9.727 -8.094 1 97.94 152 GLY A C 1
ATOM 1173 O O . GLY A 1 152 ? 19.531 -10.586 -8.945 1 97.94 152 GLY A O 1
ATOM 1174 N N . LEU A 1 153 ? 18.125 -9.609 -7.496 1 97.56 153 LEU A N 1
ATOM 1175 C CA . LEU A 1 153 ? 17.062 -10.562 -7.805 1 97.56 153 LEU A CA 1
ATOM 1176 C C . LEU A 1 153 ? 16.516 -10.336 -9.211 1 97.56 153 LEU A C 1
ATOM 1178 O O . LEU A 1 153 ? 16.109 -11.289 -9.883 1 97.56 153 LEU A O 1
ATOM 1182 N N . ALA A 1 154 ? 16.531 -9.094 -9.656 1 97.38 154 ALA A N 1
ATOM 1183 C CA . ALA A 1 154 ? 16.016 -8.727 -10.977 1 97.38 154 ALA A CA 1
ATOM 1184 C C . ALA A 1 154 ? 16.969 -9.188 -12.078 1 97.38 154 ALA A C 1
ATOM 1186 O O . ALA A 1 154 ? 16.578 -9.312 -13.242 1 97.38 154 ALA A O 1
ATOM 1187 N N . ALA A 1 155 ? 18.297 -9.328 -11.734 1 93.75 155 ALA A N 1
ATOM 1188 C CA . ALA A 1 155 ? 19.344 -9.664 -12.711 1 93.75 155 ALA A CA 1
ATOM 1189 C C . ALA A 1 155 ? 19.203 -11.109 -13.18 1 93.75 155 ALA A C 1
ATOM 1191 O O . ALA A 1 155 ? 18.672 -11.953 -12.453 1 93.75 155 ALA A O 1
ATOM 1192 N N . MET B 1 1 ? 5.738 -20.938 -17.156 1 89.25 1 MET B N 1
ATOM 1193 C CA . MET B 1 1 ? 5.797 -19.672 -17.875 1 89.25 1 MET B CA 1
ATOM 1194 C C . MET B 1 1 ? 5.109 -18.547 -17.094 1 89.25 1 MET B C 1
ATOM 1196 O O . MET B 1 1 ? 4.078 -18.781 -16.453 1 89.25 1 MET B O 1
ATOM 1200 N N . LEU B 1 2 ? 5.738 -17.422 -16.938 1 96.5 2 LEU B N 1
ATOM 1201 C CA . LEU B 1 2 ? 5.133 -16.203 -16.375 1 96.5 2 LEU B CA 1
ATOM 1202 C C . LEU B 1 2 ? 4.598 -15.312 -17.5 1 96.5 2 LEU B C 1
ATOM 1204 O O . LEU B 1 2 ? 5.273 -15.102 -18.5 1 96.5 2 LEU B O 1
ATOM 1208 N N . ARG B 1 3 ? 3.354 -14.859 -17.328 1 97.19 3 ARG B N 1
ATOM 1209 C CA . ARG B 1 3 ? 2.793 -13.938 -18.312 1 97.19 3 ARG B CA 1
ATOM 1210 C C . ARG B 1 3 ? 1.824 -12.961 -17.656 1 97.19 3 ARG B C 1
ATOM 1212 O O . ARG B 1 3 ? 1.246 -13.266 -16.609 1 97.19 3 ARG B O 1
ATOM 1219 N N . ASP B 1 4 ? 1.6 -11.836 -18.359 1 97.88 4 ASP B N 1
ATOM 1220 C CA . ASP B 1 4 ? 0.614 -10.875 -17.859 1 97.88 4 ASP B CA 1
ATOM 1221 C C . ASP B 1 4 ? -0.793 -11.469 -17.906 1 97.88 4 ASP B C 1
ATOM 1223 O O . ASP B 1 4 ? -1.146 -12.188 -18.844 1 97.88 4 ASP B O 1
ATOM 1227 N N . ALA B 1 5 ? -1.541 -11.164 -16.891 1 98.06 5 ALA B N 1
ATOM 1228 C CA . ALA B 1 5 ? -2.953 -11.531 -16.938 1 98.06 5 ALA B CA 1
ATOM 1229 C C . ALA B 1 5 ? -3.688 -10.781 -18.047 1 98.06 5 ALA B C 1
ATOM 1231 O O . ALA B 1 5 ? -3.35 -9.641 -18.359 1 98.06 5 ALA B O 1
ATOM 1232 N N . VAL B 1 6 ? -4.598 -11.422 -18.672 1 97.81 6 VAL B N 1
ATOM 1233 C CA . VAL B 1 6 ? -5.504 -10.82 -19.641 1 97.81 6 VAL B CA 1
ATOM 1234 C C . VAL B 1 6 ? -6.945 -10.953 -19.156 1 97.81 6 VAL B C 1
ATOM 1236 O O . VAL B 1 6 ? -7.227 -11.727 -18.234 1 97.81 6 VAL B O 1
ATOM 1239 N N . PRO B 1 7 ? -7.871 -10.18 -19.703 1 98.31 7 PRO B N 1
ATOM 1240 C CA . PRO B 1 7 ? -9.242 -10.188 -19.203 1 98.31 7 PRO B CA 1
ATOM 1241 C C . PRO B 1 7 ? -9.828 -11.594 -19.125 1 98.31 7 PRO B C 1
ATOM 1243 O O . PRO B 1 7 ? -10.594 -11.898 -18.203 1 98.31 7 PRO B O 1
ATOM 1246 N N . ALA B 1 8 ? -9.438 -12.445 -19.984 1 98 8 ALA B N 1
ATOM 1247 C CA . ALA B 1 8 ? -9.977 -13.805 -20.031 1 98 8 ALA B CA 1
ATOM 1248 C C . ALA B 1 8 ? -9.516 -14.609 -18.812 1 98 8 ALA B C 1
ATOM 1250 O O . ALA B 1 8 ? -10.062 -15.672 -18.531 1 98 8 ALA B O 1
ATOM 1251 N N . ASP B 1 9 ? -8.578 -14.109 -18.047 1 98.19 9 ASP B N 1
ATOM 1252 C CA . ASP B 1 9 ? -8.016 -14.836 -16.922 1 98.19 9 ASP B CA 1
ATOM 1253 C C . ASP B 1 9 ? -8.758 -14.516 -15.625 1 98.19 9 ASP B C 1
ATOM 1255 O O . ASP B 1 9 ? -8.477 -15.102 -14.578 1 98.19 9 ASP B O 1
ATOM 1259 N N . ILE B 1 10 ? -9.719 -13.633 -15.656 1 98.5 10 ILE B N 1
ATOM 1260 C CA . ILE B 1 10 ? -10.375 -13.125 -14.461 1 98.5 10 ILE B CA 1
ATOM 1261 C C . ILE B 1 10 ? -10.977 -14.289 -13.664 1 98.5 10 ILE B C 1
ATOM 1263 O O . ILE B 1 10 ? -10.773 -14.391 -12.453 1 98.5 10 ILE B O 1
ATOM 1267 N N . PRO B 1 11 ? -11.641 -15.242 -14.305 1 98.5 11 PRO B N 1
ATOM 1268 C CA . PRO B 1 11 ? -12.172 -16.359 -13.523 1 98.5 11 PRO B CA 1
ATOM 1269 C C . PRO B 1 11 ? -11.07 -17.188 -12.859 1 98.5 11 PRO B C 1
ATOM 1271 O O . PRO B 1 11 ? -11.25 -17.672 -11.734 1 98.5 11 PRO B O 1
ATOM 1274 N N . VAL B 1 12 ? -9.984 -17.328 -13.531 1 98 12 VAL B N 1
ATOM 1275 C CA . VAL B 1 12 ? -8.867 -18.109 -13 1 98 12 VAL B CA 1
ATOM 1276 C C . VAL B 1 12 ? -8.242 -17.375 -11.82 1 98 12 VAL B C 1
ATOM 1278 O O . VAL B 1 12 ? -7.914 -17.984 -10.797 1 98 12 VAL B O 1
ATOM 1281 N N . LEU B 1 13 ? -8.094 -16.062 -11.93 1 98.44 13 LEU B N 1
ATOM 1282 C CA . LEU B 1 13 ? -7.551 -15.258 -10.836 1 98.44 13 LEU B CA 1
ATOM 1283 C C . LEU B 1 13 ? -8.43 -15.367 -9.594 1 98.44 13 LEU B C 1
ATOM 1285 O O . LEU B 1 13 ? -7.918 -15.531 -8.484 1 98.44 13 LEU B O 1
ATOM 1289 N N . LEU B 1 14 ? -9.711 -15.281 -9.812 1 98.44 14 LEU B N 1
ATOM 1290 C CA . LEU B 1 14 ? -10.641 -15.383 -8.695 1 98.44 14 LEU B CA 1
ATOM 1291 C C . LEU B 1 14 ? -10.594 -16.766 -8.062 1 98.44 14 LEU B C 1
ATOM 1293 O O . LEU B 1 14 ? -10.594 -16.906 -6.836 1 98.44 14 LEU B O 1
ATOM 1297 N N . ARG B 1 15 ? -10.531 -17.797 -8.883 1 97.56 15 ARG B N 1
ATOM 1298 C CA . ARG B 1 15 ? -10.43 -19.156 -8.398 1 97.56 15 ARG B CA 1
ATOM 1299 C C . ARG B 1 15 ? -9.18 -19.359 -7.551 1 97.56 15 ARG B C 1
ATOM 1301 O O . ARG B 1 15 ? -9.234 -19.953 -6.477 1 97.56 15 ARG B O 1
ATOM 1308 N N . LEU B 1 16 ? -8.055 -18.891 -8.031 1 97.69 16 LEU B N 1
ATOM 1309 C CA . LEU B 1 16 ? -6.789 -19.016 -7.312 1 97.69 16 LEU B CA 1
ATOM 1310 C C . LEU B 1 16 ? -6.812 -18.203 -6.02 1 97.69 16 LEU B C 1
ATOM 1312 O O . LEU B 1 16 ? -6.211 -18.609 -5.023 1 97.69 16 LEU B O 1
ATOM 1316 N N . THR B 1 17 ? -7.504 -17.031 -6.047 1 98.19 17 THR B N 1
ATOM 1317 C CA . THR B 1 17 ? -7.68 -16.25 -4.828 1 98.19 17 THR B CA 1
ATOM 1318 C C . THR B 1 17 ? -8.461 -17.031 -3.785 1 98.19 17 THR B C 1
ATOM 1320 O O . THR B 1 17 ? -8.086 -17.062 -2.611 1 98.19 17 THR B O 1
ATOM 1323 N N . ARG B 1 18 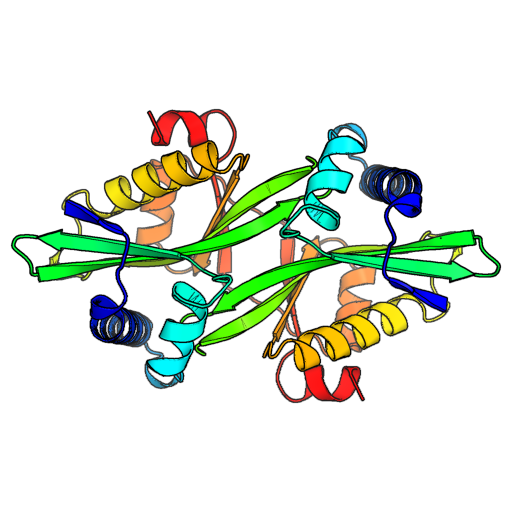? -9.484 -17.703 -4.219 1 97.69 18 ARG B N 1
ATOM 1324 C CA . ARG B 1 18 ? -10.273 -18.547 -3.316 1 97.69 18 ARG B CA 1
ATOM 1325 C C . ARG B 1 18 ? -9.453 -19.719 -2.789 1 97.69 18 ARG B C 1
ATOM 1327 O O . ARG B 1 18 ? -9.57 -20.094 -1.622 1 97.69 18 ARG B O 1
ATOM 1334 N N . ALA B 1 19 ? -8.648 -20.312 -3.631 1 96.62 19 ALA B N 1
ATOM 1335 C CA . ALA B 1 19 ? -7.77 -21.406 -3.209 1 96.62 19 ALA B CA 1
ATOM 1336 C C . ALA B 1 19 ? -6.797 -20.938 -2.131 1 96.62 19 ALA B C 1
ATOM 1338 O O . ALA B 1 19 ? -6.539 -21.656 -1.164 1 96.62 19 ALA B O 1
ATOM 1339 N N . LEU B 1 20 ? -6.273 -19.703 -2.299 1 95.94 20 LEU B N 1
ATOM 1340 C CA . LEU B 1 20 ? -5.395 -19.125 -1.293 1 95.94 20 LEU B CA 1
ATOM 1341 C C . LEU B 1 20 ? -6.133 -18.938 0.03 1 95.94 20 LEU B C 1
ATOM 1343 O O . LEU B 1 20 ? -5.625 -19.312 1.087 1 95.94 20 LEU B O 1
ATOM 1347 N N . ALA B 1 21 ? -7.301 -18.328 -0.059 1 96.38 21 ALA B N 1
ATOM 1348 C CA . ALA B 1 21 ? -8.102 -18.125 1.141 1 96.38 21 ALA B CA 1
ATOM 1349 C C . ALA B 1 21 ? -8.391 -19.438 1.854 1 96.38 21 ALA B C 1
ATOM 1351 O O . ALA B 1 21 ? -8.352 -19.5 3.084 1 96.38 21 ALA B O 1
ATOM 1352 N N . ASP B 1 22 ? -8.656 -20.469 1.076 1 95.31 22 ASP B N 1
ATOM 1353 C CA . ASP B 1 22 ? -8.906 -21.797 1.628 1 95.31 22 ASP B CA 1
ATOM 1354 C C . ASP B 1 22 ? -7.676 -22.328 2.359 1 95.31 22 ASP B C 1
ATOM 1356 O O . ASP B 1 22 ? -7.789 -22.875 3.459 1 95.31 22 ASP B O 1
ATOM 1360 N N . HIS B 1 23 ? -6.559 -22.188 1.708 1 92 23 HIS B N 1
ATOM 1361 C CA . HIS B 1 23 ? -5.297 -22.594 2.307 1 92 23 HIS B CA 1
ATOM 1362 C C . HIS B 1 23 ? -5.055 -21.875 3.633 1 92 23 HIS B C 1
ATOM 1364 O O . HIS B 1 23 ? -4.496 -22.469 4.566 1 92 23 HIS B O 1
ATOM 1370 N N . GLU B 1 24 ? -5.52 -20.625 3.76 1 90.38 24 GLU B N 1
ATOM 1371 C CA . GLU B 1 24 ? -5.332 -19.812 4.957 1 90.38 24 GLU B CA 1
ATOM 1372 C C . GLU B 1 24 ? -6.434 -20.062 5.98 1 90.38 24 GLU B C 1
ATOM 1374 O O . GLU B 1 24 ? -6.461 -19.453 7.043 1 90.38 24 GLU B O 1
ATOM 1379 N N . GLY B 1 25 ? -7.336 -20.953 5.641 1 91.44 25 GLY B N 1
ATOM 1380 C CA . GLY B 1 25 ? -8.43 -21.297 6.539 1 91.44 25 GLY B CA 1
ATOM 1381 C C . GLY B 1 25 ? -9.484 -20.219 6.633 1 91.44 25 GLY B C 1
ATOM 1382 O O . GLY B 1 25 ? -10.148 -20.078 7.664 1 91.44 25 GLY B O 1
ATOM 1383 N N . GLN B 1 26 ? -9.594 -19.297 5.562 1 92.38 26 GLN B N 1
ATOM 1384 C CA . GLN B 1 26 ? -10.531 -18.172 5.59 1 92.38 26 GLN B CA 1
ATOM 1385 C C . GLN B 1 26 ? -11.273 -18.047 4.262 1 92.38 26 GLN B C 1
ATOM 1387 O O . GLN B 1 26 ? -11.32 -16.969 3.672 1 92.38 26 GLN B O 1
ATOM 1392 N N . PRO B 1 27 ? -11.898 -19.141 3.764 1 90.5 27 PRO B N 1
ATOM 1393 C CA . PRO B 1 27 ? -12.547 -19.078 2.451 1 90.5 27 PRO B CA 1
ATOM 1394 C C . PRO B 1 27 ? -13.648 -18.016 2.389 1 90.5 27 PRO B C 1
ATOM 1396 O O . PRO B 1 27 ? -13.898 -17.453 1.326 1 90.5 27 PRO B O 1
ATOM 1399 N N . GLU B 1 28 ? -14.266 -17.75 3.518 1 92.94 28 GLU B N 1
ATOM 1400 C CA . GLU B 1 28 ? -15.398 -16.828 3.58 1 92.94 28 GLU B CA 1
ATOM 1401 C C . GLU B 1 28 ? -14.945 -15.383 3.393 1 92.94 28 GLU B C 1
ATOM 1403 O O . GLU B 1 28 ? -15.766 -14.5 3.152 1 92.94 28 GLU B O 1
ATOM 1408 N N . ARG B 1 29 ? -13.703 -15.164 3.396 1 94.25 29 ARG B N 1
ATOM 1409 C CA . ARG B 1 29 ? -13.188 -13.805 3.342 1 94.25 29 ARG B CA 1
ATOM 1410 C C . ARG B 1 29 ? -13.203 -13.273 1.914 1 94.25 29 ARG B C 1
ATOM 1412 O O . ARG B 1 29 ? -13.078 -12.062 1.695 1 94.25 29 ARG B O 1
ATOM 1419 N N . VAL B 1 30 ? -13.281 -14.203 0.95 1 97.81 30 VAL B N 1
ATOM 1420 C CA . VAL B 1 30 ? -13.289 -13.758 -0.438 1 97.81 30 VAL B CA 1
ATOM 1421 C C . VAL B 1 30 ? -14.703 -13.352 -0.844 1 97.81 30 VAL B C 1
ATOM 1423 O O . VAL B 1 30 ? -15.586 -14.203 -0.968 1 97.81 30 VAL B O 1
ATOM 1426 N N . THR B 1 31 ? -14.906 -12.086 -1.004 1 97.94 31 THR B N 1
ATOM 1427 C CA . THR B 1 31 ? -16.203 -11.555 -1.423 1 97.94 31 THR B CA 1
ATOM 1428 C C . THR B 1 31 ? -16.094 -10.891 -2.791 1 97.94 31 THR B C 1
ATOM 1430 O O . THR B 1 31 ? -17.094 -10.469 -3.363 1 97.94 31 THR B O 1
ATOM 1433 N N . ALA B 1 32 ? -14.906 -10.859 -3.324 1 98.19 32 ALA B N 1
ATOM 1434 C CA . ALA B 1 32 ? -14.664 -10.234 -4.621 1 98.19 32 ALA B CA 1
ATOM 1435 C C . ALA B 1 32 ? -15.43 -10.945 -5.73 1 98.19 32 ALA B C 1
ATOM 1437 O O . ALA B 1 32 ? -15.547 -12.172 -5.727 1 98.19 32 ALA B O 1
ATOM 1438 N N . THR B 1 33 ? -15.906 -10.156 -6.68 1 98.31 33 THR B N 1
ATOM 1439 C CA . THR B 1 33 ? -16.562 -10.695 -7.867 1 98.31 33 THR B CA 1
ATOM 1440 C C . THR B 1 33 ? -15.664 -10.547 -9.094 1 98.31 33 THR B C 1
ATOM 1442 O O . THR B 1 33 ? -14.656 -9.836 -9.047 1 98.31 33 THR B O 1
ATOM 1445 N N . GLU B 1 34 ? -16.078 -11.234 -10.117 1 98.56 34 GLU B N 1
ATOM 1446 C CA . GLU B 1 34 ? -15.344 -11.086 -11.375 1 98.56 34 GLU B CA 1
ATOM 1447 C C . GLU B 1 34 ? -15.391 -9.641 -11.867 1 98.56 34 GLU B C 1
ATOM 1449 O O . GLU B 1 34 ? -14.414 -9.141 -12.43 1 98.56 34 GLU B O 1
ATOM 1454 N N . ASP B 1 35 ? -16.516 -8.961 -11.625 1 98.31 35 ASP B N 1
ATOM 1455 C CA . ASP B 1 35 ? -16.656 -7.57 -12.039 1 98.31 35 ASP B CA 1
ATOM 1456 C C . ASP B 1 35 ? -15.695 -6.668 -11.273 1 98.31 35 ASP B C 1
ATOM 1458 O O . ASP B 1 35 ? -15.156 -5.715 -11.836 1 98.31 35 ASP B O 1
ATOM 1462 N N . ASP B 1 36 ? -15.523 -6.949 -10.023 1 97.94 36 ASP B N 1
ATOM 1463 C CA . ASP B 1 36 ? -14.562 -6.199 -9.227 1 97.94 36 ASP B CA 1
ATOM 1464 C C . ASP B 1 36 ? -13.156 -6.316 -9.812 1 97.94 36 ASP B C 1
ATOM 1466 O O . ASP B 1 36 ? -12.453 -5.312 -9.969 1 97.94 36 ASP B O 1
ATOM 1470 N N . LEU B 1 37 ? -12.797 -7.574 -10.117 1 98.38 37 LEU B N 1
ATOM 1471 C CA . LEU B 1 37 ? -11.469 -7.816 -10.656 1 98.38 37 LEU B CA 1
ATOM 1472 C C . LEU B 1 37 ? -11.32 -7.184 -12.039 1 98.38 37 LEU B C 1
ATOM 1474 O O . LEU B 1 37 ? -10.266 -6.633 -12.359 1 98.38 37 LEU B O 1
ATOM 1478 N N . ARG B 1 38 ? -12.344 -7.266 -12.82 1 98.38 38 ARG B N 1
ATOM 1479 C CA . ARG B 1 38 ? -12.305 -6.652 -14.141 1 98.38 38 ARG B CA 1
ATOM 1480 C C . ARG B 1 38 ? -12.055 -5.152 -14.047 1 98.38 38 ARG B C 1
ATOM 1482 O O . ARG B 1 38 ? -11.25 -4.602 -14.805 1 98.38 38 ARG B O 1
ATOM 1489 N N . ARG B 1 39 ? -12.727 -4.523 -13.164 1 96.94 39 ARG B N 1
ATOM 1490 C CA . ARG B 1 39 ? -12.562 -3.086 -12.969 1 96.94 39 ARG B CA 1
ATOM 1491 C C . ARG B 1 39 ? -11.156 -2.764 -12.469 1 96.94 39 ARG B C 1
ATOM 1493 O O . ARG B 1 39 ? -10.531 -1.812 -12.938 1 96.94 39 ARG B O 1
ATOM 1500 N N . ALA B 1 40 ? -10.672 -3.543 -11.57 1 96.94 40 ALA B N 1
ATOM 1501 C CA . ALA B 1 40 ? -9.398 -3.246 -10.922 1 96.94 40 ALA B CA 1
ATOM 1502 C C . ALA B 1 40 ? -8.234 -3.451 -11.883 1 96.94 40 ALA B C 1
ATOM 1504 O O . ALA B 1 40 ? -7.309 -2.639 -11.922 1 96.94 40 ALA B O 1
ATOM 1505 N N . PHE B 1 41 ? -8.336 -4.512 -12.648 1 97.69 41 PHE B N 1
ATOM 1506 C CA . PHE B 1 41 ? -7.168 -4.914 -13.43 1 97.69 41 PHE B CA 1
ATOM 1507 C C . PHE B 1 41 ? -7.246 -4.348 -14.844 1 97.69 41 PHE B C 1
ATOM 1509 O O . PHE B 1 41 ? -6.215 -4.117 -15.484 1 97.69 41 PHE B O 1
ATOM 1516 N N . PHE B 1 42 ? -8.469 -4.102 -15.297 1 97.5 42 PHE B N 1
ATOM 1517 C CA . PHE B 1 42 ? -8.586 -3.777 -16.719 1 97.5 42 PHE B CA 1
ATOM 1518 C C . PHE B 1 42 ? -9.477 -2.553 -16.906 1 97.5 42 PHE B C 1
ATOM 1520 O O . PHE B 1 42 ? -9.977 -2.318 -18.016 1 97.5 42 PHE B O 1
ATOM 1527 N N . GLY B 1 43 ? -9.711 -1.853 -15.828 1 93.75 43 GLY B N 1
ATOM 1528 C CA . GLY B 1 43 ? -10.367 -0.56 -15.953 1 93.75 43 GLY B CA 1
ATOM 1529 C C . GLY B 1 43 ? -9.477 0.5 -16.578 1 93.75 43 GLY B C 1
ATOM 1530 O O . GLY B 1 43 ? -8.32 0.234 -16.906 1 93.75 43 GLY B O 1
ATOM 1531 N N . ALA B 1 44 ? -10.008 1.726 -16.781 1 89.88 44 ALA B N 1
ATOM 1532 C CA . ALA B 1 44 ? -9.281 2.863 -17.344 1 89.88 44 ALA B CA 1
ATOM 1533 C C . ALA B 1 44 ? -9.336 4.062 -16.391 1 89.88 44 ALA B C 1
ATOM 1535 O O . ALA B 1 44 ? -10.289 4.844 -16.438 1 89.88 44 ALA B O 1
ATOM 1536 N N . PRO B 1 45 ? -8.367 4.105 -15.609 1 89.81 45 PRO B N 1
ATOM 1537 C CA . PRO B 1 45 ? -7.113 3.348 -15.547 1 89.81 45 PRO B CA 1
ATOM 1538 C C . PRO B 1 45 ? -7.199 2.148 -14.609 1 89.81 45 PRO B C 1
ATOM 1540 O O . PRO B 1 45 ? -8.078 2.096 -13.742 1 89.81 45 PRO B O 1
ATOM 1543 N N . PRO B 1 46 ? -6.352 1.128 -14.711 1 93.75 46 PRO B N 1
ATOM 1544 C CA . PRO B 1 46 ? -6.277 0.052 -13.719 1 93.75 46 PRO B CA 1
ATOM 1545 C C . PRO B 1 46 ? -5.727 0.525 -12.375 1 93.75 46 PRO B C 1
ATOM 1547 O O . PRO B 1 46 ? -4.977 1.504 -12.32 1 93.75 46 PRO B O 1
ATOM 1550 N N . VAL B 1 47 ? -6.109 -0.203 -11.328 1 93.75 47 VAL B N 1
ATOM 1551 C CA . VAL B 1 47 ? -5.605 0.162 -10.016 1 93.75 47 VAL B CA 1
ATOM 1552 C C . VAL B 1 47 ? -4.73 -0.964 -9.461 1 93.75 47 VAL B C 1
ATOM 1554 O O . VAL B 1 47 ? -4.176 -0.851 -8.367 1 93.75 47 VAL B O 1
ATOM 1557 N N . ALA B 1 48 ? -4.602 -2.021 -10.203 1 97.38 48 ALA B N 1
ATOM 1558 C CA . ALA B 1 48 ? -3.777 -3.172 -9.852 1 97.38 48 ALA B CA 1
ATOM 1559 C C . ALA B 1 48 ? -3.35 -3.945 -11.094 1 97.38 48 ALA B C 1
ATOM 1561 O O . ALA B 1 48 ? -3.898 -3.738 -12.18 1 97.38 48 ALA B O 1
ATOM 1562 N N . TRP B 1 49 ? -2.355 -4.777 -10.898 1 98.06 49 TRP B N 1
ATOM 1563 C CA . TRP B 1 49 ? -1.816 -5.617 -11.969 1 98.06 49 TRP B CA 1
ATOM 1564 C C . TRP B 1 49 ? -1.622 -7.051 -11.484 1 98.06 49 TRP B C 1
ATOM 1566 O O . TRP B 1 49 ? -1.541 -7.301 -10.281 1 98.06 49 TRP B O 1
ATOM 1576 N N . ALA B 1 50 ? -1.564 -7.938 -12.445 1 98.62 50 ALA B N 1
ATOM 1577 C CA . ALA B 1 50 ? -1.377 -9.344 -12.086 1 98.62 50 ALA B CA 1
ATOM 1578 C C . ALA B 1 50 ? -0.622 -10.094 -13.18 1 98.62 50 ALA B C 1
ATOM 1580 O O . ALA B 1 50 ? -0.728 -9.75 -14.359 1 98.62 50 ALA B O 1
ATOM 1581 N N . LEU B 1 51 ? 0.124 -11.039 -12.781 1 98.25 51 LEU B N 1
ATOM 1582 C CA . LEU B 1 51 ? 0.704 -12.023 -13.695 1 98.25 51 LEU B CA 1
ATOM 1583 C C . LEU B 1 51 ? 0.274 -13.438 -13.32 1 98.25 51 LEU B C 1
ATOM 1585 O O . LEU B 1 51 ? -0.07 -13.695 -12.164 1 98.25 51 LEU B O 1
ATOM 1589 N N . LEU B 1 52 ? 0.246 -14.312 -14.273 1 97.94 52 LEU B N 1
ATOM 1590 C CA . LEU B 1 52 ? -0.064 -15.727 -14.078 1 97.94 52 LEU B CA 1
ATOM 1591 C C . LEU B 1 52 ? 1.17 -16.594 -14.312 1 97.94 52 LEU B C 1
ATOM 1593 O O . LEU B 1 52 ? 2.018 -16.25 -15.148 1 97.94 52 LEU B O 1
ATOM 1597 N N . VAL B 1 53 ? 1.216 -17.594 -13.492 1 96.75 53 VAL B N 1
ATOM 1598 C CA . VAL B 1 53 ? 2.145 -18.703 -13.727 1 96.75 53 VAL B CA 1
ATOM 1599 C C . VAL B 1 53 ? 1.398 -19.891 -14.328 1 96.75 53 VAL B C 1
ATOM 1601 O O . VAL B 1 53 ? 0.416 -20.375 -13.758 1 96.75 53 VAL B O 1
ATOM 1604 N N . GLU B 1 54 ? 1.918 -20.328 -15.438 1 95.56 54 GLU B N 1
ATOM 1605 C CA . GLU B 1 54 ? 1.23 -21.438 -16.078 1 95.56 54 GLU B CA 1
ATOM 1606 C C . GLU B 1 54 ? 2.227 -22.453 -16.641 1 95.56 54 GLU B C 1
ATOM 1608 O O . GLU B 1 54 ? 3.367 -22.094 -16.953 1 95.56 54 GLU B O 1
ATOM 1613 N N . ARG B 1 55 ? 1.83 -23.641 -16.578 1 92.25 55 ARG B N 1
ATOM 1614 C CA . ARG B 1 55 ? 2.521 -24.734 -17.25 1 92.25 55 ARG B CA 1
ATOM 1615 C C . ARG B 1 55 ? 1.57 -25.5 -18.156 1 92.25 55 ARG B C 1
ATOM 1617 O O . ARG B 1 55 ? 0.543 -26.016 -17.703 1 92.25 55 ARG B O 1
ATOM 1624 N N . ASP B 1 56 ? 1.956 -25.562 -19.516 1 91.06 56 ASP B N 1
ATOM 1625 C CA . ASP B 1 56 ? 1.16 -26.297 -20.484 1 91.06 56 ASP B CA 1
ATOM 1626 C C . ASP B 1 56 ? -0.295 -25.828 -20.469 1 91.06 56 ASP B C 1
ATOM 1628 O O . ASP B 1 56 ? -1.214 -26.656 -20.453 1 91.06 56 ASP B O 1
ATOM 1632 N N . GLY B 1 57 ? -0.492 -24.578 -20.234 1 89.25 57 GLY B N 1
ATOM 1633 C CA . GLY B 1 57 ? -1.813 -23.969 -20.281 1 89.25 57 GLY B CA 1
ATOM 1634 C C . GLY B 1 57 ? -2.572 -24.062 -18.984 1 89.25 57 GLY B C 1
ATOM 1635 O O . GLY B 1 57 ? -3.676 -23.531 -18.859 1 89.25 57 GLY B O 1
ATOM 1636 N N . VAL B 1 58 ? -1.939 -24.734 -18 1 93.12 58 VAL B N 1
ATOM 1637 C CA . VAL B 1 58 ? -2.594 -24.891 -16.719 1 93.12 58 VAL B CA 1
ATOM 1638 C C . VAL B 1 58 ? -2.084 -23.844 -15.734 1 93.12 58 VAL B C 1
ATOM 1640 O O . VAL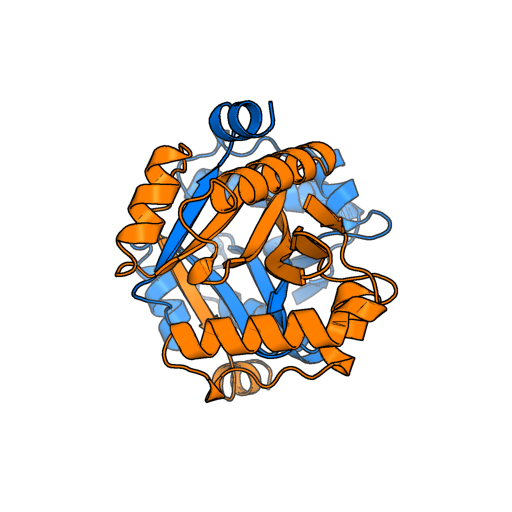 B 1 58 ? -0.893 -23.797 -15.422 1 93.12 58 VAL B O 1
ATOM 1643 N N . PRO B 1 59 ? -3.023 -22.984 -15.25 1 95.62 59 PRO B N 1
ATOM 1644 C CA . PRO B 1 59 ? -2.584 -22 -14.258 1 95.62 59 PRO B CA 1
ATOM 1645 C C . PRO B 1 59 ? -2.164 -22.641 -12.938 1 95.62 59 PRO B C 1
ATOM 1647 O O . PRO B 1 59 ? -2.904 -23.453 -12.375 1 95.62 59 PRO B O 1
ATOM 1650 N N . LEU B 1 60 ? -0.993 -22.297 -12.422 1 95.81 60 LEU B N 1
ATOM 1651 C CA . LEU B 1 60 ? -0.418 -22.875 -11.211 1 95.81 60 LEU B CA 1
ATOM 1652 C C . LEU B 1 60 ? -0.371 -21.859 -10.086 1 95.81 60 LEU B C 1
ATOM 1654 O O . LEU B 1 60 ? -0.177 -22.219 -8.922 1 95.81 60 LEU B O 1
ATOM 1658 N N . GLY B 1 61 ? -0.479 -20.594 -10.406 1 97.5 61 GLY B N 1
ATOM 1659 C CA . GLY B 1 61 ? -0.361 -19.516 -9.438 1 97.5 61 GLY B CA 1
ATOM 1660 C C . GLY B 1 61 ? -0.452 -18.125 -10.07 1 97.5 61 GLY B C 1
ATOM 1661 O O . GLY B 1 61 ? -0.698 -18 -11.273 1 97.5 61 GLY B O 1
ATOM 1662 N N . TYR B 1 62 ? -0.37 -17.156 -9.234 1 98.5 62 TYR B N 1
ATOM 1663 C CA . TYR B 1 62 ? -0.398 -15.773 -9.727 1 98.5 62 TYR B CA 1
ATOM 1664 C C . TYR B 1 62 ? 0.204 -14.82 -8.703 1 98.5 62 TYR B C 1
ATOM 1666 O O . TYR B 1 62 ? 0.438 -15.195 -7.555 1 98.5 62 TYR B O 1
ATOM 1674 N N . ALA B 1 63 ? 0.533 -13.695 -9.102 1 98.69 63 ALA B N 1
ATOM 1675 C CA . ALA B 1 63 ? 0.886 -12.555 -8.258 1 98.69 63 ALA B CA 1
ATOM 1676 C C . ALA B 1 63 ? 0.121 -11.305 -8.672 1 98.69 63 ALA B C 1
ATOM 1678 O O . ALA B 1 63 ? -0.146 -11.094 -9.859 1 98.69 63 ALA B O 1
ATOM 1679 N N . ALA B 1 64 ? -0.281 -10.531 -7.758 1 98.62 64 ALA B N 1
ATOM 1680 C CA . ALA B 1 64 ? -0.91 -9.234 -7.98 1 98.62 64 ALA B CA 1
ATOM 1681 C C . ALA B 1 64 ? -0.201 -8.141 -7.191 1 98.62 64 ALA B C 1
ATOM 1683 O O . ALA B 1 64 ? 0.364 -8.398 -6.125 1 98.62 64 ALA B O 1
ATOM 1684 N N . TRP B 1 65 ? -0.181 -6.918 -7.758 1 98.25 65 TRP B N 1
ATOM 1685 C CA . TRP B 1 65 ? 0.536 -5.844 -7.082 1 98.25 65 TRP B CA 1
ATOM 1686 C C . TRP B 1 65 ? -0.107 -4.492 -7.379 1 98.25 65 TRP B C 1
ATOM 1688 O O . TRP B 1 65 ? -0.944 -4.375 -8.273 1 98.25 65 TRP B O 1
ATOM 1698 N N . THR B 1 66 ? 0.144 -3.576 -6.543 1 97.75 66 THR B N 1
ATOM 1699 C CA . THR B 1 66 ? -0.148 -2.156 -6.703 1 97.75 66 THR B CA 1
ATOM 1700 C C . THR B 1 66 ? 1.1 -1.315 -6.445 1 97.75 66 THR B C 1
ATOM 1702 O O . THR B 1 66 ? 2.146 -1.848 -6.074 1 97.75 66 THR B O 1
ATOM 1705 N N . PHE B 1 67 ? 0.995 -0.047 -6.75 1 96.06 67 PHE B N 1
ATOM 1706 C CA . PHE B 1 67 ? 2.105 0.865 -6.5 1 96.06 67 PHE B CA 1
ATOM 1707 C C . PHE B 1 67 ? 1.758 1.848 -5.387 1 96.06 67 PHE B C 1
ATOM 1709 O O . PHE B 1 67 ? 0.594 2.219 -5.219 1 96.06 67 PHE B O 1
ATOM 1716 N N . ARG B 1 68 ? 2.748 2.158 -4.637 1 96.06 68 ARG B N 1
ATOM 1717 C CA . ARG B 1 68 ? 2.668 3.178 -3.596 1 96.06 68 ARG B CA 1
ATOM 1718 C C . ARG B 1 68 ? 3.746 4.242 -3.785 1 96.06 68 ARG B C 1
ATOM 1720 O O . ARG B 1 68 ? 4.766 3.988 -4.43 1 96.06 68 ARG B O 1
ATOM 1727 N N . PHE B 1 69 ? 3.467 5.332 -3.186 1 97.38 69 PHE B N 1
ATOM 1728 C CA . PHE B 1 69 ? 4.434 6.418 -3.279 1 97.38 69 PHE B CA 1
ATOM 1729 C C . PHE B 1 69 ? 5.141 6.633 -1.945 1 97.38 69 PHE B C 1
ATOM 1731 O O . PHE B 1 69 ? 4.516 6.555 -0.887 1 97.38 69 PHE B O 1
ATOM 1738 N N . ARG B 1 70 ? 6.379 6.902 -2.037 1 96.31 70 ARG B N 1
ATOM 1739 C CA . ARG B 1 70 ? 7.211 7.168 -0.868 1 96.31 70 ARG B CA 1
ATOM 1740 C C . ARG B 1 70 ? 7.656 8.625 -0.835 1 96.31 70 ARG B C 1
ATOM 1742 O O . ARG B 1 70 ? 8.492 9.047 -1.639 1 96.31 70 ARG B O 1
ATOM 1749 N N . MET B 1 71 ? 7.203 9.375 0.139 1 96.62 71 MET B N 1
ATOM 1750 C CA . MET B 1 71 ? 7.469 10.805 0.237 1 96.62 71 MET B CA 1
ATOM 1751 C C . MET B 1 71 ? 8.961 11.07 0.428 1 96.62 71 MET B C 1
ATOM 1753 O O . MET B 1 71 ? 9.492 12.055 -0.09 1 96.62 71 MET B O 1
ATOM 1757 N N . TYR B 1 72 ? 9.586 10.203 1.201 1 96.56 72 TYR B N 1
ATOM 1758 C CA . TYR B 1 72 ? 10.977 10.445 1.564 1 96.56 72 TYR B CA 1
ATOM 1759 C C . TYR B 1 72 ? 11.891 10.312 0.352 1 96.56 72 TYR B C 1
ATOM 1761 O O . TYR B 1 72 ? 12.773 11.148 0.133 1 96.56 72 TYR B O 1
ATOM 1769 N N . SER B 1 73 ? 11.664 9.305 -0.497 1 96.62 73 SER B N 1
ATOM 1770 C CA . SER B 1 73 ? 12.555 9.094 -1.636 1 96.62 73 SER B CA 1
ATOM 1771 C C . SER B 1 73 ? 12.008 9.758 -2.895 1 96.62 73 SER B C 1
ATOM 1773 O O . SER B 1 73 ? 12.734 9.953 -3.867 1 96.62 73 SER B O 1
ATOM 1775 N N . GLY B 1 74 ? 10.703 10.016 -2.844 1 97.06 74 GLY B N 1
ATOM 1776 C CA . GLY B 1 74 ? 10.078 10.555 -4.043 1 97.06 74 GLY B CA 1
ATOM 1777 C C . GLY B 1 74 ? 9.883 9.508 -5.125 1 97.06 74 GLY B C 1
ATOM 1778 O O . GLY B 1 74 ? 9.625 9.852 -6.281 1 97.06 74 GLY B O 1
ATOM 1779 N N . ARG B 1 75 ? 10.039 8.25 -4.762 1 96.44 75 ARG B N 1
ATOM 1780 C CA . ARG B 1 75 ? 9.875 7.152 -5.711 1 96.44 75 ARG B CA 1
ATOM 1781 C C . ARG B 1 75 ? 8.695 6.266 -5.32 1 96.44 75 ARG B C 1
ATOM 1783 O O . ARG B 1 75 ? 8.188 6.355 -4.199 1 96.44 75 ARG B O 1
ATOM 1790 N N . SER B 1 76 ? 8.297 5.5 -6.285 1 97 76 SER B N 1
ATOM 1791 C CA . SER B 1 76 ? 7.258 4.516 -6.008 1 97 76 SER B CA 1
ATOM 1792 C C . SER B 1 76 ? 7.848 3.229 -5.441 1 97 76 SER B C 1
ATOM 1794 O O . SER B 1 76 ? 9.055 2.992 -5.555 1 97 76 SER B O 1
ATOM 1796 N N . LEU B 1 77 ? 7.062 2.541 -4.723 1 97.44 77 LEU B N 1
ATOM 1797 C CA . LEU B 1 77 ? 7.352 1.146 -4.41 1 97.44 77 LEU B CA 1
ATOM 1798 C C . LEU B 1 77 ? 6.246 0.233 -4.922 1 97.44 77 LEU B C 1
ATOM 1800 O O . LEU B 1 77 ? 5.109 0.673 -5.109 1 97.44 77 LEU B O 1
ATOM 1804 N N . MET B 1 78 ? 6.691 -0.963 -5.32 1 98.25 78 MET B N 1
ATOM 1805 C CA . MET B 1 78 ? 5.723 -1.996 -5.688 1 98.25 78 MET B CA 1
ATOM 1806 C C . MET B 1 78 ? 5.305 -2.807 -4.465 1 98.25 78 MET B C 1
ATOM 1808 O O . MET B 1 78 ? 6.156 -3.307 -3.725 1 98.25 78 MET B O 1
ATOM 1812 N N . HIS B 1 79 ? 4.031 -2.809 -4.23 1 98.19 79 HIS B N 1
ATOM 1813 C CA . HIS B 1 79 ? 3.48 -3.641 -3.166 1 98.19 79 HIS B CA 1
ATOM 1814 C C . HIS B 1 79 ? 2.83 -4.898 -3.73 1 98.19 79 HIS B C 1
ATOM 1816 O O . HIS B 1 79 ? 1.779 -4.824 -4.371 1 98.19 79 HIS B O 1
ATOM 1822 N N . ALA B 1 80 ? 3.473 -6.051 -3.547 1 98.38 80 ALA B N 1
ATOM 1823 C CA . ALA B 1 80 ? 2.852 -7.32 -3.91 1 98.38 80 ALA B CA 1
ATOM 1824 C C . ALA B 1 80 ? 1.718 -7.672 -2.953 1 98.38 80 ALA B C 1
ATOM 1826 O O . ALA B 1 80 ? 1.96 -8.023 -1.795 1 98.38 80 ALA B O 1
ATOM 1827 N N . THR B 1 81 ? 0.498 -7.621 -3.441 1 96.62 81 THR B N 1
ATOM 1828 C CA . THR B 1 81 ? -0.688 -7.836 -2.623 1 96.62 81 THR B CA 1
ATOM 1829 C C . THR B 1 81 ? -0.935 -9.328 -2.412 1 96.62 81 THR B C 1
ATOM 1831 O O . THR B 1 81 ? -1.426 -9.742 -1.357 1 96.62 81 THR B O 1
ATOM 1834 N N . THR B 1 82 ? -0.634 -10.086 -3.426 1 97.12 82 THR B N 1
ATOM 1835 C CA . THR B 1 82 ? -0.845 -11.531 -3.385 1 97.12 82 THR B CA 1
ATOM 1836 C C . THR B 1 82 ? 0.236 -12.258 -4.18 1 97.12 82 THR B C 1
ATOM 1838 O O . THR B 1 82 ? 0.635 -11.805 -5.254 1 97.12 82 THR B O 1
ATOM 1841 N N . VAL B 1 83 ? 0.76 -13.258 -3.592 1 97.12 83 VAL B N 1
ATOM 1842 C CA . VAL B 1 83 ? 1.568 -14.266 -4.273 1 97.12 83 VAL B CA 1
ATOM 1843 C C . VAL B 1 83 ? 1.107 -15.664 -3.867 1 97.12 83 VAL B C 1
ATOM 1845 O O . VAL B 1 83 ? 1.105 -16 -2.682 1 97.12 83 VAL B O 1
ATOM 1848 N N . PHE B 1 84 ? 0.658 -16.391 -4.871 1 97.12 84 PHE B N 1
ATOM 1849 C CA . PHE B 1 84 ? 0.111 -17.703 -4.578 1 97.12 84 PHE B CA 1
ATOM 1850 C C . PHE B 1 84 ? 0.546 -18.719 -5.633 1 97.12 84 PHE B C 1
ATOM 1852 O O . PHE B 1 84 ? 0.469 -18.453 -6.832 1 97.12 84 PHE B O 1
ATOM 1859 N N . VAL B 1 85 ? 1.069 -19.797 -5.184 1 96.38 85 VAL B N 1
ATOM 1860 C CA . VAL B 1 85 ? 1.391 -20.953 -6 1 96.38 85 VAL B CA 1
ATOM 1861 C C . VAL B 1 85 ? 0.702 -22.203 -5.43 1 96.38 85 VAL B C 1
ATOM 1863 O O . VAL B 1 85 ? 0.777 -22.453 -4.227 1 96.38 85 VAL B O 1
ATOM 1866 N N . GLU B 1 86 ? 0.012 -22.922 -6.273 1 95.56 86 GLU B N 1
ATOM 1867 C CA . GLU B 1 86 ? -0.634 -24.156 -5.836 1 95.56 86 GLU B CA 1
ATOM 1868 C C . GLU B 1 86 ? 0.363 -25.094 -5.16 1 95.56 86 GLU B C 1
ATOM 1870 O O . GLU B 1 86 ? 1.515 -25.188 -5.586 1 95.56 86 GLU B O 1
ATOM 1875 N N . GLU B 1 87 ? -0.143 -25.812 -4.16 1 92.56 87 GLU B N 1
ATOM 1876 C CA . GLU B 1 87 ? 0.712 -26.656 -3.33 1 92.56 87 GLU B CA 1
ATOM 1877 C C . GLU B 1 87 ? 1.463 -27.672 -4.176 1 92.56 87 GLU B C 1
ATOM 1879 O O . GLU B 1 87 ? 2.66 -27.891 -3.979 1 92.56 87 GLU B O 1
ATOM 1884 N N . ALA B 1 88 ? 0.816 -28.234 -5.125 1 91.06 88 ALA B N 1
ATOM 1885 C CA . ALA B 1 88 ? 1.381 -29.297 -5.945 1 91.06 88 ALA B CA 1
ATOM 1886 C C . ALA B 1 88 ? 2.512 -28.766 -6.824 1 91.06 88 ALA B C 1
ATOM 1888 O O . ALA B 1 88 ? 3.318 -29.547 -7.34 1 91.06 88 ALA B O 1
ATOM 1889 N N . ALA B 1 89 ? 2.574 -27.469 -6.996 1 92 89 ALA B N 1
ATOM 1890 C CA . ALA B 1 89 ? 3.562 -26.875 -7.891 1 92 89 ALA B CA 1
ATOM 1891 C C . ALA B 1 89 ? 4.707 -26.234 -7.105 1 92 89 ALA B C 1
ATOM 1893 O O . ALA B 1 89 ? 5.629 -25.672 -7.691 1 92 89 ALA B O 1
ATOM 1894 N N . ARG B 1 90 ? 4.699 -26.375 -5.836 1 90.62 90 ARG B N 1
ATOM 1895 C CA . ARG B 1 90 ? 5.719 -25.734 -5.004 1 90.62 90 ARG B CA 1
ATOM 1896 C C . ARG B 1 90 ? 7.008 -26.562 -4.996 1 90.62 90 ARG B C 1
ATOM 1898 O O . ARG B 1 90 ? 7.016 -27.703 -5.426 1 90.62 90 ARG B O 1
ATOM 1905 N N . GLY B 1 91 ? 8.07 -25.906 -4.66 1 88.94 91 GLY B N 1
ATOM 1906 C CA . GLY B 1 91 ? 9.352 -26.594 -4.617 1 88.94 91 GLY B CA 1
ATOM 1907 C C . GLY B 1 91 ? 9.992 -26.75 -5.984 1 88.94 91 GLY B C 1
ATOM 1908 O O . GLY B 1 91 ? 10.914 -27.547 -6.148 1 88.94 91 GLY B O 1
ATOM 1909 N N . GLN B 1 92 ? 9.492 -26.031 -6.961 1 91 92 GLN B N 1
ATOM 1910 C CA . GLN B 1 92 ? 9.977 -26.156 -8.328 1 91 92 GLN B CA 1
ATOM 1911 C C . GLN B 1 92 ? 10.594 -24.844 -8.805 1 91 92 GLN B C 1
ATOM 1913 O O . GLN B 1 92 ? 10.758 -24.625 -10.008 1 91 92 GLN B O 1
ATOM 1918 N N . GLY B 1 93 ? 10.812 -23.906 -7.914 1 93.69 93 GLY B N 1
ATOM 1919 C CA . GLY B 1 93 ? 11.469 -22.641 -8.258 1 93.69 93 GLY B CA 1
ATOM 1920 C C . GLY B 1 93 ? 10.5 -21.578 -8.742 1 93.69 93 GLY B C 1
ATOM 1921 O O . GLY B 1 93 ? 10.914 -20.469 -9.086 1 93.69 93 GLY B O 1
ATOM 1922 N N . ILE B 1 94 ? 9.242 -21.844 -8.719 1 95.12 94 ILE B N 1
ATOM 1923 C CA . ILE B 1 94 ? 8.219 -20.953 -9.242 1 95.12 94 ILE B CA 1
ATOM 1924 C C . ILE B 1 94 ? 8.156 -19.688 -8.391 1 95.12 94 ILE B C 1
ATOM 1926 O O . ILE B 1 94 ? 8.055 -18.578 -8.914 1 95.12 94 ILE B O 1
ATOM 1930 N N . GLY B 1 95 ? 8.258 -19.859 -7.078 1 96.06 95 GLY B N 1
ATOM 1931 C CA . GLY B 1 95 ? 8.242 -18.719 -6.184 1 96.06 95 GLY B CA 1
ATOM 1932 C C . GLY B 1 95 ? 9.344 -17.719 -6.488 1 96.06 95 GLY B C 1
ATOM 1933 O O . GLY B 1 95 ? 9.078 -16.516 -6.605 1 96.06 95 GLY B O 1
ATOM 1934 N N . ARG B 1 96 ? 10.516 -18.25 -6.645 1 96.56 96 ARG B N 1
ATOM 1935 C CA . ARG B 1 96 ? 11.648 -17.375 -6.945 1 96.56 96 ARG B CA 1
ATOM 1936 C C . ARG B 1 96 ? 11.469 -16.688 -8.297 1 96.56 96 ARG B C 1
ATOM 1938 O O . ARG B 1 96 ? 11.82 -15.523 -8.461 1 96.56 96 ARG B O 1
ATOM 1945 N N . ALA B 1 97 ? 10.961 -17.422 -9.25 1 96.81 97 ALA B N 1
ATOM 1946 C CA . ALA B 1 97 ? 10.734 -16.859 -10.578 1 96.81 97 ALA B CA 1
ATOM 1947 C C . ALA B 1 97 ? 9.734 -15.711 -10.531 1 96.81 97 ALA B C 1
ATOM 1949 O O . ALA B 1 97 ? 9.898 -14.703 -11.211 1 96.81 97 ALA B O 1
ATOM 1950 N N . ILE B 1 98 ? 8.688 -15.844 -9.734 1 98 98 ILE B N 1
ATOM 1951 C CA . ILE B 1 98 ? 7.676 -14.805 -9.578 1 98 98 ILE B CA 1
ATOM 1952 C C . ILE B 1 98 ? 8.32 -13.547 -8.992 1 98 98 ILE B C 1
ATOM 1954 O O . ILE B 1 98 ? 8.188 -12.461 -9.555 1 98 98 ILE B O 1
ATOM 1958 N N . PHE B 1 99 ? 9.094 -13.672 -7.945 1 98.56 99 PHE B N 1
ATOM 1959 C CA . PHE B 1 99 ? 9.672 -12.516 -7.273 1 98.56 99 PHE B CA 1
ATOM 1960 C C . PHE B 1 99 ? 10.742 -11.867 -8.141 1 98.56 99 PHE B C 1
ATOM 1962 O O . PHE B 1 99 ? 10.922 -10.648 -8.109 1 98.56 99 PHE B O 1
ATOM 1969 N N . ALA B 1 100 ? 11.469 -12.672 -8.891 1 98.5 100 ALA B N 1
ATOM 1970 C CA . ALA B 1 100 ? 12.43 -12.109 -9.828 1 98.5 100 ALA B CA 1
ATOM 1971 C C . ALA B 1 100 ? 11.727 -11.258 -10.891 1 98.5 100 ALA B C 1
ATOM 1973 O O . ALA B 1 100 ? 12.203 -10.18 -11.242 1 98.5 100 ALA B O 1
ATOM 1974 N N . ASP B 1 101 ? 10.656 -11.75 -11.383 1 98.62 101 ASP B N 1
ATOM 1975 C CA . ASP B 1 101 ? 9.883 -11 -12.359 1 98.62 101 ASP B CA 1
ATOM 1976 C C . ASP B 1 101 ? 9.32 -9.719 -11.75 1 98.62 101 ASP B C 1
ATOM 1978 O O . ASP B 1 101 ? 9.406 -8.648 -12.352 1 98.62 101 ASP B O 1
ATOM 1982 N N . LEU B 1 102 ? 8.781 -9.789 -10.516 1 98.69 102 LEU B N 1
ATOM 1983 C CA . LEU B 1 102 ? 8.273 -8.609 -9.812 1 98.69 102 LEU B CA 1
ATOM 1984 C C . LEU B 1 102 ? 9.383 -7.586 -9.602 1 98.69 102 LEU B C 1
ATOM 1986 O O . LEU B 1 102 ? 9.148 -6.379 -9.734 1 98.69 102 LEU B O 1
ATOM 1990 N N . ALA B 1 103 ? 10.555 -8.078 -9.258 1 98.75 103 ALA B N 1
ATOM 1991 C CA . ALA B 1 103 ? 11.695 -7.184 -9.07 1 98.75 103 ALA B CA 1
ATOM 1992 C C . ALA B 1 103 ? 12.016 -6.43 -10.359 1 98.75 103 ALA B C 1
ATOM 1994 O O . ALA B 1 103 ? 12.242 -5.215 -10.336 1 98.75 103 ALA B O 1
ATOM 1995 N N . ARG B 1 104 ? 12.039 -7.141 -11.469 1 98.62 104 ARG B N 1
ATOM 1996 C CA . ARG B 1 104 ? 12.297 -6.516 -12.758 1 98.62 104 ARG B CA 1
ATOM 1997 C C . ARG B 1 104 ? 11.234 -5.469 -13.078 1 98.62 104 ARG B C 1
ATOM 1999 O O . ARG B 1 104 ? 11.555 -4.371 -13.539 1 98.62 104 ARG B O 1
ATOM 2006 N N . ARG B 1 105 ? 10 -5.785 -12.82 1 98.38 105 ARG B N 1
ATOM 2007 C CA . ARG B 1 105 ? 8.898 -4.867 -13.086 1 98.38 105 ARG B CA 1
ATOM 2008 C C . ARG B 1 105 ? 8.969 -3.645 -12.18 1 98.38 105 ARG B C 1
ATOM 2010 O O . ARG B 1 105 ? 8.68 -2.527 -12.609 1 98.38 105 ARG B O 1
ATOM 2017 N N . ALA B 1 106 ? 9.289 -3.9 -10.914 1 98.44 106 ALA B N 1
ATOM 2018 C CA . ALA B 1 106 ? 9.422 -2.793 -9.969 1 98.44 106 ALA B CA 1
ATOM 2019 C C . ALA B 1 106 ? 10.477 -1.793 -10.445 1 98.44 106 ALA B C 1
ATOM 2021 O O . ALA B 1 106 ? 10.211 -0.588 -10.5 1 98.44 106 ALA B O 1
ATOM 2022 N N . LEU B 1 107 ? 11.609 -2.297 -10.852 1 98.19 107 LEU B N 1
ATOM 2023 C CA . LEU B 1 107 ? 12.688 -1.436 -11.336 1 98.19 107 LEU B CA 1
ATOM 2024 C C . LEU B 1 107 ? 12.281 -0.717 -12.617 1 98.19 107 LEU B C 1
ATOM 2026 O O . LEU B 1 107 ? 12.539 0.479 -12.773 1 98.19 107 LEU B O 1
ATOM 2030 N N . ALA B 1 108 ? 11.648 -1.455 -13.508 1 97.62 108 ALA B N 1
ATOM 2031 C CA . ALA B 1 108 ? 11.203 -0.879 -14.773 1 97.62 108 ALA B CA 1
ATOM 2032 C C . ALA B 1 108 ? 10.195 0.242 -14.539 1 97.62 108 ALA B C 1
ATOM 2034 O O . ALA B 1 108 ? 10.148 1.212 -15.305 1 97.62 108 ALA B O 1
ATOM 2035 N N . ALA B 1 109 ? 9.43 0.137 -13.469 1 95.5 109 ALA B N 1
ATOM 2036 C CA . ALA B 1 109 ? 8.406 1.126 -13.148 1 95.5 109 ALA B CA 1
ATOM 2037 C C . ALA B 1 109 ? 8.992 2.287 -12.352 1 95.5 109 ALA B C 1
ATOM 2039 O O . ALA B 1 109 ? 8.266 3.197 -11.938 1 95.5 109 ALA B O 1
ATOM 2040 N N . GLY B 1 110 ? 10.312 2.213 -12.062 1 95.31 110 GLY B N 1
ATOM 2041 C CA . GLY B 1 110 ? 10.969 3.291 -11.344 1 95.31 110 GLY B CA 1
ATOM 2042 C C . GLY B 1 110 ? 10.844 3.164 -9.836 1 95.31 110 GLY B C 1
ATOM 2043 O O . GLY B 1 110 ? 11.102 4.121 -9.109 1 95.31 110 GLY B O 1
ATOM 2044 N N . CYS B 1 111 ? 10.438 2.02 -9.375 1 97.62 111 CYS B N 1
ATOM 2045 C CA . CYS B 1 111 ? 10.336 1.768 -7.938 1 97.62 111 CYS B CA 1
ATOM 2046 C C . CYS B 1 111 ? 11.711 1.534 -7.324 1 97.62 111 CYS B C 1
ATOM 2048 O O . CYS B 1 111 ? 12.594 0.959 -7.965 1 97.62 111 CYS B O 1
ATOM 2050 N N . ASP B 1 112 ? 11.82 1.948 -6.09 1 97.44 112 ASP B N 1
ATOM 2051 C CA . ASP B 1 112 ? 13.086 1.7 -5.402 1 97.44 112 ASP B CA 1
ATOM 2052 C C . ASP B 1 112 ? 12.945 0.583 -4.371 1 97.44 112 ASP B C 1
ATOM 2054 O O . ASP B 1 112 ? 13.891 0.276 -3.646 1 97.44 112 ASP B O 1
ATOM 2058 N N . ARG B 1 113 ? 11.719 -0.02 -4.383 1 98 113 ARG B N 1
ATOM 2059 C CA . ARG B 1 113 ? 11.461 -1.054 -3.385 1 98 113 ARG B CA 1
ATOM 2060 C C . ARG B 1 113 ? 10.32 -1.97 -3.826 1 98 113 ARG B C 1
ATOM 2062 O O . ARG B 1 113 ? 9.359 -1.517 -4.449 1 98 113 ARG B O 1
ATOM 2069 N N . LEU B 1 114 ? 10.461 -3.242 -3.615 1 98.75 114 LEU B N 1
ATOM 2070 C CA . LEU B 1 114 ? 9.406 -4.254 -3.639 1 98.75 114 LEU B CA 1
ATOM 2071 C C . LEU B 1 114 ? 9.055 -4.699 -2.225 1 98.75 114 LEU B C 1
ATOM 2073 O O . LEU B 1 114 ? 9.93 -5.094 -1.455 1 98.75 114 LEU B O 1
ATOM 2077 N N . GLU B 1 115 ? 7.758 -4.566 -1.871 1 98.31 115 GLU B N 1
ATOM 2078 C CA . GLU B 1 115 ? 7.324 -4.898 -0.517 1 98.31 115 GLU B CA 1
ATOM 2079 C C . GLU B 1 115 ? 6.117 -5.832 -0.536 1 98.31 115 GLU B C 1
ATOM 2081 O O . GLU B 1 115 ? 5.348 -5.836 -1.498 1 98.31 115 GLU B O 1
ATOM 2086 N N . TRP B 1 116 ? 6.023 -6.656 0.504 1 97.31 116 TRP B N 1
ATOM 2087 C CA . TRP B 1 116 ? 4.875 -7.535 0.677 1 97.31 116 TRP B CA 1
ATOM 2088 C C . TRP B 1 116 ? 4.688 -7.906 2.145 1 97.31 116 TRP B C 1
ATOM 2090 O O . TRP B 1 116 ? 5.539 -7.602 2.982 1 97.31 116 TRP B O 1
ATOM 2100 N N . GLY B 1 117 ? 3.557 -8.445 2.455 1 94.94 117 GLY B N 1
ATOM 2101 C CA . GLY B 1 117 ? 3.266 -8.922 3.797 1 94.94 117 GLY B CA 1
ATOM 2102 C C . GLY B 1 117 ? 3.336 -10.43 3.922 1 94.94 117 GLY B C 1
ATOM 2103 O O . GLY B 1 117 ? 3.135 -11.156 2.941 1 94.94 117 GLY B O 1
ATOM 2104 N N . VAL B 1 118 ? 3.615 -10.859 5.148 1 93.75 118 VAL B N 1
ATOM 2105 C CA . VAL B 1 118 ? 3.629 -12.289 5.449 1 93.75 118 VAL B CA 1
ATOM 2106 C C . VAL B 1 118 ? 3.174 -12.516 6.887 1 93.75 118 VAL B C 1
ATOM 2108 O O . VAL B 1 118 ? 3.52 -11.75 7.785 1 93.75 118 VAL B O 1
ATOM 2111 N N . LYS B 1 119 ? 2.387 -13.602 7.086 1 91.31 119 LYS B N 1
ATOM 2112 C CA . LYS B 1 119 ? 2.023 -13.984 8.445 1 91.31 119 LYS B CA 1
ATOM 2113 C C . LYS B 1 119 ? 3.248 -14.445 9.234 1 91.31 119 LYS B C 1
ATOM 2115 O O . LYS B 1 119 ? 4.078 -15.195 8.719 1 91.31 119 LYS B O 1
ATOM 2120 N N . ASP B 1 120 ? 3.277 -14.078 10.5 1 90.25 120 ASP B N 1
ATOM 2121 C CA . ASP B 1 120 ? 4.422 -14.414 11.344 1 90.25 120 ASP B CA 1
ATOM 2122 C C . ASP B 1 120 ? 4.578 -15.93 11.469 1 90.25 120 ASP B C 1
ATOM 2124 O O . ASP B 1 120 ? 5.695 -16.438 11.586 1 90.25 120 ASP B O 1
ATOM 2128 N N . ASP B 1 121 ? 3.521 -16.609 11.43 1 90.56 121 ASP B N 1
ATOM 2129 C CA . ASP B 1 121 ? 3.549 -18.031 11.703 1 90.56 121 ASP B CA 1
ATOM 2130 C C . ASP B 1 121 ? 3.764 -18.828 10.414 1 90.56 121 ASP B C 1
ATOM 2132 O O . ASP B 1 121 ? 3.834 -20.062 10.445 1 90.56 121 ASP B O 1
ATOM 2136 N N . ASN B 1 122 ? 3.85 -18.125 9.312 1 91.12 122 ASN B N 1
ATOM 2137 C CA . ASN B 1 122 ? 4.188 -18.781 8.055 1 91.12 122 ASN B CA 1
ATOM 2138 C C . ASN B 1 122 ? 5.691 -19 7.922 1 91.12 122 ASN B C 1
ATOM 2140 O O . ASN B 1 122 ? 6.348 -18.375 7.09 1 91.12 122 ASN B O 1
ATOM 2144 N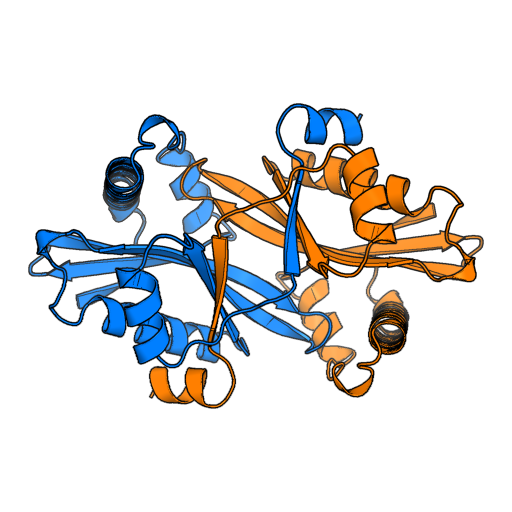 N . VAL B 1 123 ? 6.172 -20 8.633 1 92.5 123 VAL B N 1
ATOM 2145 C CA . VAL B 1 123 ? 7.602 -20.234 8.805 1 92.5 123 VAL B CA 1
ATOM 2146 C C . VAL B 1 123 ? 8.242 -20.562 7.453 1 92.5 123 VAL B C 1
ATOM 2148 O O . VAL B 1 123 ? 9.344 -20.094 7.156 1 92.5 123 VAL B O 1
ATOM 2151 N N . ALA B 1 124 ? 7.551 -21.328 6.68 1 91.75 124 ALA B N 1
ATOM 2152 C CA . ALA B 1 124 ? 8.07 -21.719 5.375 1 91.75 124 ALA B CA 1
ATOM 2153 C C . ALA B 1 124 ? 8.258 -20.5 4.473 1 91.75 124 ALA B C 1
ATOM 2155 O O . ALA B 1 124 ? 9.289 -20.375 3.799 1 91.75 124 ALA B O 1
ATOM 2156 N N . ALA B 1 125 ? 7.281 -19.578 4.445 1 93.31 125 ALA B N 1
ATOM 2157 C CA . ALA B 1 125 ? 7.371 -18.375 3.625 1 93.31 125 ALA B CA 1
ATOM 2158 C C . ALA B 1 125 ? 8.492 -17.453 4.109 1 93.31 125 ALA B C 1
ATOM 2160 O O . ALA B 1 125 ? 9.273 -16.938 3.309 1 93.31 125 ALA B O 1
ATOM 2161 N N . VAL B 1 126 ? 8.617 -17.328 5.395 1 94.56 126 VAL B N 1
ATOM 2162 C CA . VAL B 1 126 ? 9.641 -16.469 5.984 1 94.56 126 VAL B CA 1
ATOM 2163 C C . VAL B 1 126 ? 11.031 -16.969 5.598 1 94.56 126 VAL B C 1
ATOM 2165 O O . VAL B 1 126 ? 11.891 -16.188 5.191 1 94.56 126 VAL B O 1
ATOM 2168 N N . ALA B 1 127 ? 11.234 -18.266 5.703 1 94.38 127 ALA B N 1
ATOM 2169 C CA . ALA B 1 127 ? 12.508 -18.875 5.309 1 94.38 127 ALA B CA 1
ATOM 2170 C C . ALA B 1 127 ? 12.789 -18.641 3.824 1 94.38 127 ALA B C 1
ATOM 2172 O O . ALA B 1 127 ? 13.922 -18.359 3.439 1 94.38 127 ALA B O 1
ATOM 2173 N N . PHE B 1 128 ? 11.789 -18.812 3.053 1 95.69 128 PHE B N 1
ATOM 2174 C CA . PHE B 1 128 ? 11.891 -18.578 1.617 1 95.69 128 PHE B CA 1
ATOM 2175 C C . PHE B 1 128 ? 12.312 -17.141 1.333 1 95.69 128 PHE B C 1
ATOM 2177 O O . PHE B 1 128 ? 13.227 -16.891 0.536 1 95.69 128 PHE B O 1
ATOM 2184 N N . TYR B 1 129 ? 11.688 -16.125 1.976 1 97.12 129 TYR B N 1
ATOM 2185 C CA . TYR B 1 129 ? 11.977 -14.719 1.734 1 97.12 129 TYR B CA 1
ATOM 2186 C C . TYR B 1 129 ? 13.367 -14.352 2.238 1 97.12 129 TYR B C 1
ATOM 2188 O O . TYR B 1 129 ? 14.047 -13.516 1.645 1 97.12 129 TYR B O 1
ATOM 2196 N N . ASP B 1 130 ? 13.719 -14.984 3.342 1 95.44 130 ASP B N 1
ATOM 2197 C CA . ASP B 1 130 ? 15.078 -14.805 3.84 1 95.44 130 ASP B CA 1
ATOM 2198 C C . ASP B 1 130 ? 16.109 -15.211 2.791 1 95.44 130 ASP B C 1
ATOM 2200 O O . ASP B 1 130 ? 17.094 -14.508 2.57 1 95.44 130 ASP B O 1
ATOM 2204 N N . ARG B 1 131 ? 15.844 -16.312 2.139 1 95.38 131 ARG B N 1
ATOM 2205 C CA . ARG B 1 131 ? 16.75 -16.828 1.106 1 95.38 131 ARG B CA 1
ATOM 2206 C C . ARG B 1 131 ? 16.766 -15.898 -0.107 1 95.38 131 ARG B C 1
ATOM 2208 O O . ARG B 1 131 ? 17.75 -15.852 -0.847 1 95.38 131 ARG B O 1
ATOM 2215 N N . LEU B 1 132 ? 15.703 -15.133 -0.377 1 96.31 132 LEU B N 1
ATOM 2216 C CA . LEU B 1 132 ? 15.625 -14.172 -1.469 1 96.31 132 LEU B CA 1
ATOM 2217 C C . LEU B 1 132 ? 16.453 -12.93 -1.157 1 96.31 132 LEU B C 1
ATOM 2219 O O . LEU B 1 132 ? 16.703 -12.109 -2.041 1 96.31 132 LEU B O 1
ATOM 2223 N N . GLY B 1 133 ? 16.797 -12.75 0.125 1 97.06 133 GLY B N 1
ATOM 2224 C CA . GLY B 1 133 ? 17.531 -11.555 0.548 1 97.06 133 GLY B CA 1
ATOM 2225 C C . GLY B 1 133 ? 16.609 -10.445 1.02 1 97.06 133 GLY B C 1
ATOM 2226 O O . GLY B 1 133 ? 17 -9.273 1.043 1 97.06 133 GLY B O 1
ATOM 2227 N N . ALA B 1 134 ? 15.406 -10.812 1.393 1 97.81 134 ALA B N 1
ATOM 2228 C CA . ALA B 1 134 ? 14.43 -9.805 1.826 1 97.81 134 ALA B CA 1
ATOM 2229 C C . ALA B 1 134 ? 14.734 -9.336 3.246 1 97.81 134 ALA B C 1
ATOM 2231 O O . ALA B 1 134 ? 15.125 -10.133 4.105 1 97.81 134 ALA B O 1
ATOM 2232 N N . GLY B 1 135 ? 14.586 -8 3.453 1 96.69 135 GLY B N 1
ATOM 2233 C CA . GLY B 1 135 ? 14.539 -7.469 4.805 1 96.69 135 GLY B CA 1
ATOM 2234 C C . GLY B 1 135 ? 13.164 -7.543 5.434 1 96.69 135 GLY B C 1
ATOM 2235 O O . GLY B 1 135 ? 12.18 -7.812 4.746 1 96.69 135 GLY B O 1
ATOM 2236 N N . THR B 1 136 ? 13.156 -7.395 6.789 1 93.38 136 THR B N 1
ATOM 2237 C CA . THR B 1 136 ? 11.898 -7.316 7.523 1 93.38 136 THR B CA 1
ATOM 2238 C C . THR B 1 136 ? 11.781 -5.98 8.25 1 93.38 136 THR B C 1
ATOM 2240 O O . THR B 1 136 ? 12.734 -5.531 8.891 1 93.38 136 THR B O 1
ATOM 2243 N N . ALA B 1 137 ? 10.609 -5.328 7.973 1 87.12 137 ALA B N 1
ATOM 2244 C CA . ALA B 1 137 ? 10.352 -4.105 8.727 1 87.12 137 ALA B CA 1
ATOM 2245 C C . ALA B 1 137 ? 9.953 -4.422 10.164 1 87.12 137 ALA B C 1
ATOM 2247 O O . ALA B 1 137 ? 8.922 -5.059 10.398 1 87.12 137 ALA B O 1
ATOM 2248 N N . ILE B 1 138 ? 10.773 -4.016 11.102 1 83.56 138 ILE B N 1
ATOM 2249 C CA . ILE B 1 138 ? 10.523 -4.266 12.516 1 83.56 138 ILE B CA 1
ATOM 2250 C C . ILE B 1 138 ? 10.211 -2.947 13.227 1 83.56 138 ILE B C 1
ATOM 2252 O O . ILE B 1 138 ? 10.562 -1.872 12.734 1 83.56 138 ILE B O 1
ATOM 2256 N N . GLY B 1 139 ? 9.531 -3.002 14.297 1 85.56 139 GLY B N 1
ATOM 2257 C CA . GLY B 1 139 ? 9.281 -1.823 15.109 1 85.56 139 GLY B CA 1
ATOM 2258 C C . GLY B 1 139 ? 8.164 -0.95 14.578 1 85.56 139 GLY B C 1
ATOM 2259 O O . GLY B 1 139 ? 8.055 0.222 14.945 1 85.56 139 GLY B O 1
ATOM 2260 N N . HIS B 1 140 ? 7.453 -1.451 13.625 1 90.12 140 HIS B N 1
ATOM 2261 C CA . HIS B 1 140 ? 6.293 -0.76 13.07 1 90.12 140 HIS B CA 1
ATOM 2262 C C . HIS B 1 140 ? 5.047 -1.641 13.133 1 90.12 140 HIS B C 1
ATOM 2264 O O . HIS B 1 140 ? 5.145 -2.865 13.039 1 90.12 140 HIS B O 1
ATOM 2270 N N . GLN B 1 141 ? 3.986 -0.982 13.305 1 91.25 141 GLN B N 1
ATOM 2271 C CA . GLN B 1 141 ? 2.715 -1.692 13.219 1 91.25 141 GLN B CA 1
ATOM 2272 C C . GLN B 1 141 ? 1.78 -1.023 12.211 1 91.25 141 GLN B C 1
ATOM 2274 O O . GLN B 1 141 ? 1.948 0.154 11.891 1 91.25 141 GLN B O 1
ATOM 2279 N N . ARG B 1 142 ? 0.913 -1.849 11.734 1 94.44 142 ARG B N 1
ATOM 2280 C CA . ARG B 1 142 ? -0.1 -1.37 10.797 1 94.44 142 ARG B CA 1
ATOM 2281 C C . ARG B 1 142 ? -1.419 -1.096 11.516 1 94.44 142 ARG B C 1
ATOM 2283 O O . ARG B 1 142 ? -1.916 -1.942 12.258 1 94.44 142 ARG B O 1
ATOM 2290 N N . CYS B 1 143 ? -1.96 0.122 11.305 1 97.31 143 CYS B N 1
ATOM 2291 C CA . CYS B 1 143 ? -3.268 0.515 11.82 1 97.31 143 CYS B CA 1
ATOM 2292 C C . CYS B 1 143 ? -4.285 0.637 10.695 1 97.31 143 CYS B C 1
ATOM 2294 O O . CYS B 1 143 ? -3.914 0.856 9.539 1 97.31 143 CYS B O 1
ATOM 2296 N N . TYR B 1 144 ? -5.547 0.441 11.078 1 98.12 144 TYR B N 1
ATOM 2297 C CA . TYR B 1 144 ? -6.543 0.562 10.016 1 98.12 144 TYR B CA 1
ATOM 2298 C C . TYR B 1 144 ? -7.906 0.925 10.586 1 98.12 144 TYR B C 1
ATOM 2300 O O . TYR B 1 144 ? -8.164 0.722 11.781 1 98.12 144 TYR B O 1
ATOM 2308 N N . LEU B 1 145 ? -8.695 1.543 9.781 1 98.44 145 LEU B N 1
ATOM 2309 C CA . LEU B 1 145 ? -10.117 1.771 10 1 98.44 145 LEU B CA 1
ATOM 2310 C C . LEU B 1 145 ? -10.945 1.116 8.898 1 98.44 145 LEU B C 1
ATOM 2312 O O . LEU B 1 145 ? -10.672 1.303 7.711 1 98.44 145 LEU B O 1
ATOM 2316 N N . ASP B 1 146 ? -11.906 0.284 9.234 1 97.75 146 ASP B N 1
ATOM 2317 C CA . ASP B 1 146 ? -12.859 -0.282 8.281 1 97.75 146 ASP B CA 1
ATOM 2318 C C . ASP B 1 146 ? -14.25 -0.418 8.914 1 97.75 146 ASP B C 1
ATOM 2320 O O . ASP B 1 146 ? -14.453 -0.014 10.055 1 97.75 146 ASP B O 1
ATOM 2324 N N . GLY B 1 147 ? -15.195 -0.846 8.109 1 96.94 147 GLY B N 1
ATOM 2325 C CA . GLY B 1 147 ? -16.547 -1.062 8.625 1 96.94 147 GLY B CA 1
ATOM 2326 C C . GLY B 1 147 ? -17.125 0.157 9.32 1 96.94 147 GLY B C 1
ATOM 2327 O O . GLY B 1 147 ? -17.078 1.263 8.773 1 96.94 147 GLY B O 1
ATOM 2328 N N . GLU B 1 148 ? -17.625 -0.108 10.5 1 97.56 148 GLU B N 1
ATOM 2329 C CA . GLU B 1 148 ? -18.312 0.932 11.242 1 97.56 148 GLU B CA 1
ATOM 2330 C C . GLU B 1 148 ? -17.359 2.012 11.719 1 97.56 148 GLU B C 1
ATOM 2332 O O . GLU B 1 148 ? -17.703 3.191 11.773 1 97.56 148 GLU B O 1
ATOM 2337 N N . ALA B 1 149 ? -16.172 1.633 12.047 1 97.94 149 ALA B N 1
ATOM 2338 C CA . ALA B 1 149 ? -15.195 2.609 12.523 1 97.94 149 ALA B CA 1
ATOM 2339 C C . ALA B 1 149 ? -14.859 3.623 11.43 1 97.94 149 ALA B C 1
ATOM 2341 O O . ALA B 1 149 ? -14.773 4.824 11.695 1 97.94 149 ALA B O 1
ATOM 2342 N N . LEU B 1 150 ? -14.711 3.109 10.188 1 98.38 150 LEU B N 1
ATOM 2343 C CA . LEU B 1 150 ? -14.414 3.977 9.055 1 98.38 150 LEU B CA 1
ATOM 2344 C C . LEU B 1 150 ? -15.602 4.887 8.75 1 98.38 150 LEU B C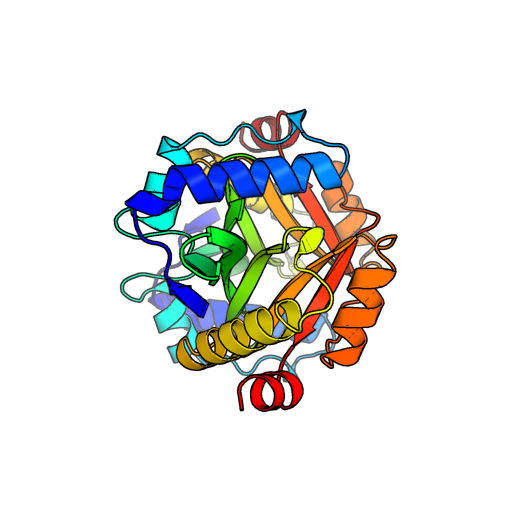 1
ATOM 2346 O O . LEU B 1 150 ? -15.438 6.102 8.602 1 98.38 150 LEU B O 1
ATOM 2350 N N . ARG B 1 151 ? -16.828 4.336 8.758 1 98.25 151 ARG B N 1
ATOM 2351 C CA . ARG B 1 151 ? -18.031 5.102 8.461 1 98.25 151 ARG B CA 1
ATOM 2352 C C . ARG B 1 151 ? -18.312 6.125 9.555 1 98.25 151 ARG B C 1
ATOM 2354 O O . ARG B 1 151 ? -18.75 7.242 9.266 1 98.25 151 ARG B O 1
ATOM 2361 N N . GLY B 1 152 ? -18.031 5.754 10.797 1 97.94 152 GLY B N 1
ATOM 2362 C CA . GLY B 1 152 ? -18.266 6.641 11.93 1 97.94 152 GLY B CA 1
ATOM 2363 C C . GLY B 1 152 ? -17.359 7.859 11.922 1 97.94 152 GLY B C 1
ATOM 2364 O O . GLY B 1 152 ? -17.797 8.977 12.195 1 97.94 152 GLY B O 1
ATOM 2365 N N . LEU B 1 153 ? -16.125 7.621 11.562 1 97.62 153 LEU B N 1
ATOM 2366 C CA . LEU B 1 153 ? -15.164 8.727 11.531 1 97.62 153 LEU B CA 1
ATOM 2367 C C . LEU B 1 153 ? -15.461 9.672 10.375 1 97.62 153 LEU B C 1
ATOM 2369 O O . LEU B 1 153 ? -15.234 10.875 10.477 1 97.62 153 LEU B O 1
ATOM 2373 N N . ALA B 1 154 ? -15.977 9.133 9.281 1 97.38 154 ALA B N 1
ATOM 2374 C CA . ALA B 1 154 ? -16.297 9.914 8.086 1 97.38 154 ALA B CA 1
ATOM 2375 C C . ALA B 1 154 ? -17.531 10.781 8.305 1 97.38 154 ALA B C 1
ATOM 2377 O O . ALA B 1 154 ? -17.75 11.758 7.586 1 97.38 154 ALA B O 1
ATOM 2378 N N . ALA B 1 155 ? -18.438 10.336 9.25 1 93.81 155 ALA B N 1
ATOM 2379 C CA . ALA B 1 155 ? -19.703 11.008 9.492 1 93.81 155 ALA B CA 1
ATOM 2380 C C . ALA B 1 155 ? -19.484 12.352 10.188 1 93.81 155 ALA B C 1
ATOM 2382 O O . ALA B 1 155 ? -18.5 12.539 10.898 1 93.81 155 ALA B O 1
#

Secondary structure (DSSP, 8-state):
-EEE--GGGHHHHHHHHHHHHHHTT-GGG----HHHHHHHHHSSS-S-EEEEEEETTEEEEEEEEEEEEETTTTEEEEEEEEEEE-GGGTTSSHHHHHHHHHHHHHHHTTEEEEEEEEETT-HHHHHHHHHHT-EEE-SEEEEEEEHHHHHHHH-/-EEE--GGGHHHHHHHHHHHHHHTT-GGG----HHHHHHHHHSSS-S-EEEEEEETTEEEEEEEEEEEEETTTTEEEEEEEEEEE-GGGTTSSHHHHHHHHHHHHHHHTTEEEEEEEEETT-HHHHHHHHHHT-EEE-SEEEEEEEHHHHHHHH-

Nearest PDB structures (foldseek):
  2fe7-assembly1_B  TM=9.581E-01  e=1.089E-15  Pseudomonas aeruginosa UCBPP-PA14
  2fe7-assembly1_A  TM=9.508E-01  e=7.862E-16  Pseudomonas aeruginosa UCBPP-PA14
  3i9s-assembly1_B  TM=7.953E-01  e=6.426E-13  Vibrio cholerae
  7n1l-assembly7_P  TM=8.429E-01  e=4.611E-10  Brucella abortus 2308
  7n1l-assembly1_A  TM=8.025E-01  e=7.762E-10  Brucella abortus 2308

Organism: NCBI:txid207340

InterPro domains:
  IPR000182 GNAT domain [PF00583] (33-133)
  IPR000182 GNAT domain [PS51186] (1-155)
  IPR016181 Acyl-CoA N-acyltransferase [SSF55729] (1-134)
  IPR051016 Diverse Substrate Acetyltransferase [PTHR10545] (2-154)

Foldseek 3Di:
DKDWDDLVCLVVVLVQVLVVCVVVVHSVVDPDDSVNVCCQDPNVVHQKTKMFDDDPRHTFWMWMWGWDADPVVRFIEIETEDTDGHPVCPPVCVVVVRVVVVVVVCVVRRHPYYDYDDDPPPVVVVVVVVVVVDDDDPPDDDDDDDDPRVVVVVD/DKDWDDLVCLVVVLVQVLVVCVVVVHSVVDPDDSVNVCCQDPNVVHQKTKMFDDDPRHTFWMWMWGWDADPVVRFIEIETEDTDGHPVCPPVCVVVVRVVVVVVVCVVRRHPYYDYDDDPPPVVVVVVVVVVVDDDDPPDDDDDDDDPRVVVVVD

Solvent-accessible surface area (backbone atoms only — not comparable to full-atom values): 16288 Å² total; per-residue (Å²): 88,81,43,74,60,52,82,87,39,44,66,57,53,53,50,53,50,42,50,51,27,44,75,70,73,41,51,82,58,53,64,40,47,64,67,35,47,44,45,34,52,68,32,95,72,50,55,32,47,48,35,34,30,30,57,98,86,39,78,45,31,37,39,30,34,27,55,37,58,35,78,40,59,35,33,34,27,29,35,43,69,43,78,46,66,42,76,92,59,56,95,68,58,53,70,61,52,52,52,22,51,51,33,40,50,26,49,75,72,54,21,63,29,42,33,36,73,46,51,64,84,41,56,68,58,54,55,53,41,50,73,65,52,40,47,71,61,73,67,56,40,40,34,32,27,38,65,67,42,26,53,57,48,38,99,87,80,43,75,60,52,82,86,39,45,67,56,52,51,50,53,49,44,52,50,27,45,75,70,72,40,52,83,59,52,66,40,46,63,67,33,48,45,45,33,52,65,32,95,71,49,54,33,46,48,34,34,30,30,55,96,87,41,78,47,34,38,36,31,33,24,54,35,56,34,77,42,59,36,33,35,28,29,36,44,69,43,78,48,65,41,77,91,59,56,93,68,57,53,69,59,52,50,52,24,51,50,33,39,50,23,49,74,71,55,23,63,29,41,32,36,74,44,52,64,81,40,56,69,60,53,54,52,40,50,73,65,52,40,47,70,62,72,66,56,40,41,35,33,27,39,67,64,41,29,53,58,47,40,99